Protein AF-A0A819IQ53-F1 (afdb_monomer)

Radius of gyration: 28.14 Å; Cα contacts (8 Å, |Δi|>4): 262; chains: 1; bounding box: 53×51×98 Å

Foldseek 3Di:
DPDPVNVVVVVVVVVVVVVVVVVVVVVVVVVVVPPPDDPVVVLVVVLLVVAAEQLEAAVLVQCCVPPVLDQPPDDLQDQQVTDDPDDHTRPGGLVNCVVNRHQEYAYEDQAVVSSVSCVVPRPCPVPVLAEDEDDDPVSSVVCVVSVHYYYHYDYPDPVNCVPDPVSCVVRDDEAAPQPHALVVLVVCLVPDLDAHHHSDAADCVVPVDRRHHYPVSVVSNVVSVVVVVPDD

Sequence (232 aa):
ILTKQCKFILAGVSILLSLVVGINIGVIVYNRKSKSLTIEIQAYKILENNPLIDGHNDLAILIRENFQNKTNDLDLYNMAQYHLVEYTPSPTDITRLRQRQVGGQVYFCFHVLITLKTLYCSINFEYSDVFQLAKTAEEVRQAFNAKRIVSLLNIGGGQAIEGSFSILRLFYQMVDLSHVSTQTTIDPLNIRQSPVIFSHSAAYSLCNHTRNVQDDVLELVIAQELQKTIKP

pLDDT: mean 86.26, std 10.25, range [44.16, 97.56]

Secondary struc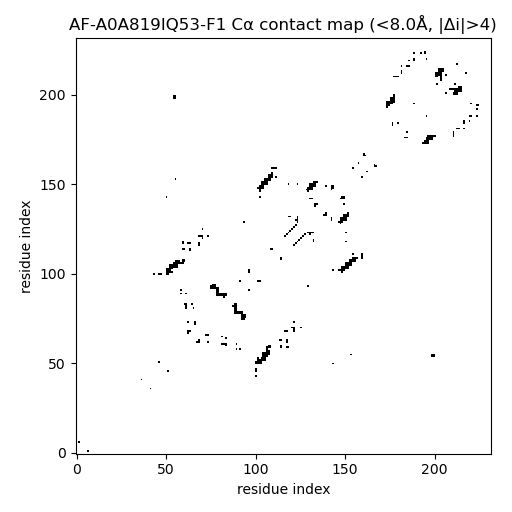ture (DSSP, 8-state):
---HHHHHHHHHHHHHHHHHHHHHHHHHHHHHHH----HHHHHHHHHHHS-EEEEEETHHHHHHHHHTT--TT--TT--TT-EETTTEE-S--HHHHHHTTEEEEEEEESSHHHHHHIIIIIIIITTTTTEEE-SSHHHHHHHHHTTPEEEEEEE-SGGGGTT-HHHHHHH-S-EE-TT--HHHHHHHHHH--S-EE-TT--BTTTS--TTSBPHHHHHHHHHHHHHHHH--

Mean predicted aligned error: 10.09 Å

InterPro domains:
  IPR008257 Peptidase M19 [PF01244] (174-223)
  IPR008257 Peptidase M19 [PS51365] (37-173)
  IPR008257 Peptidase M19 [PS51365] (174-232)
  IPR008257 Peptidase M19 [PTHR10443] (15-174)
  IPR032466 Metal-dependent hydrolase [SSF51556] (43-222)

Organism: NCBI:txid392030

Nearest PDB structures (foldseek):
  1itq-assembly1_B  TM=8.692E-01  e=1.575E-11  Homo sapiens
  5lx4-assembly1_A-2  TM=8.548E-01  e=8.825E-12  Aspergillus fumigatus
  5lx1-assembly1_A-2  TM=8.507E-01  e=6.821E-12  Aspergillus fumigatus
  2i5g-assembly1_B  TM=7.164E-01  e=2.544E-05  Pseudomonas aeruginosa
  7p12-assembly1_A  TM=3.130E-01  e=7.702E+00  synthetic construct

Solvent-accessible surface area (backbone atoms only — not comparable to full-atom values): 13292 Å² total; per-residue (Å²): 132,82,52,74,68,57,55,52,52,53,50,52,52,52,52,52,51,52,50,54,51,49,51,53,51,50,52,53,52,50,55,60,71,66,60,71,69,53,72,66,60,49,50,52,58,51,31,76,80,48,52,40,66,47,56,64,36,59,62,51,51,36,44,39,74,78,44,72,66,50,54,93,84,62,50,58,67,66,26,59,88,44,55,64,65,101,79,43,52,38,91,65,27,54,56,56,35,60,75,68,39,45,30,26,38,20,33,47,23,71,49,65,72,63,39,49,48,32,45,50,57,53,44,29,53,74,35,47,84,49,26,34,78,37,92,45,76,64,51,42,51,52,24,52,76,67,68,15,29,27,36,35,83,39,80,47,61,75,70,72,35,72,88,35,70,72,55,40,69,77,72,66,83,72,49,68,52,49,83,50,53,72,67,67,49,48,54,52,67,76,73,49,90,70,75,73,45,60,48,77,52,52,55,20,90,82,45,90,44,87,64,26,47,49,68,72,58,52,51,52,55,51,53,57,54,52,55,57,75,71,56,132

Structure (mmCIF, N/CA/C/O backbone):
data_AF-A0A819IQ53-F1
#
_entry.id   AF-A0A819IQ53-F1
#
loop_
_atom_site.group_PDB
_atom_site.id
_atom_site.type_symbol
_atom_site.label_atom_id
_atom_site.label_alt_id
_atom_site.label_comp_id
_atom_site.label_asym_id
_atom_site.label_entity_id
_atom_site.label_seq_id
_atom_site.pdbx_PDB_ins_code
_atom_site.Cartn_x
_atom_site.Cartn_y
_atom_site.Cartn_z
_atom_site.occupancy
_atom_site.B_iso_or_equiv
_atom_site.auth_seq_id
_atom_site.auth_comp_id
_atom_site.auth_asym_id
_atom_site.auth_atom_id
_atom_site.pdbx_PDB_model_num
ATOM 1 N N . ILE A 1 1 ? -12.557 -26.710 -77.318 1.00 53.97 1 ILE A N 1
ATOM 2 C CA . ILE A 1 1 ? -12.168 -28.043 -76.790 1.00 53.97 1 ILE A CA 1
ATOM 3 C C . ILE A 1 1 ? -10.766 -27.904 -76.211 1.00 53.97 1 ILE A C 1
ATOM 5 O O . ILE A 1 1 ? -9.824 -27.799 -76.982 1.00 53.97 1 ILE A O 1
ATOM 9 N N . LEU A 1 2 ? -10.613 -27.806 -74.884 1.00 55.31 2 LEU A N 1
ATOM 10 C CA . LEU A 1 2 ? -9.276 -27.840 -74.279 1.00 55.31 2 LEU A CA 1
ATOM 11 C C . LEU A 1 2 ? -8.633 -29.196 -74.592 1.00 55.31 2 LEU A C 1
ATOM 13 O O . LEU A 1 2 ? -9.239 -30.241 -74.328 1.00 55.31 2 LEU A O 1
ATOM 17 N N . THR A 1 3 ? -7.433 -29.173 -75.169 1.00 72.62 3 THR A N 1
ATOM 18 C CA . THR A 1 3 ? -6.629 -30.371 -75.430 1.00 72.62 3 THR A CA 1
ATOM 19 C C . THR A 1 3 ? -6.409 -31.136 -74.123 1.00 72.62 3 THR A C 1
ATOM 21 O O . THR A 1 3 ? -6.332 -30.536 -73.048 1.00 72.62 3 THR A O 1
ATOM 24 N N . LYS A 1 4 ? -6.330 -32.476 -74.182 1.00 71.62 4 LYS A N 1
ATOM 25 C CA . LYS A 1 4 ? -6.159 -33.331 -72.987 1.00 71.62 4 LYS A CA 1
ATOM 26 C C . LYS A 1 4 ? -5.024 -32.833 -72.078 1.00 71.62 4 LYS A C 1
ATOM 28 O O . LYS A 1 4 ? -5.204 -32.791 -70.868 1.00 71.62 4 LYS A O 1
ATOM 33 N N . GLN A 1 5 ? -3.916 -32.367 -72.660 1.00 72.44 5 GLN A N 1
ATOM 34 C CA . GLN A 1 5 ? -2.784 -31.778 -71.934 1.00 72.44 5 GLN A CA 1
ATOM 35 C C . GLN A 1 5 ? -3.157 -30.533 -71.112 1.00 72.44 5 GLN A C 1
ATOM 37 O O . GLN A 1 5 ? -2.743 -30.412 -69.964 1.00 72.44 5 GLN A O 1
ATOM 42 N N . CYS A 1 6 ? -3.991 -29.639 -71.642 1.00 74.31 6 CYS A N 1
ATOM 43 C CA . CYS A 1 6 ? -4.386 -28.417 -70.941 1.00 74.31 6 CYS A CA 1
ATOM 44 C C . CYS A 1 6 ? -5.298 -28.716 -69.733 1.00 74.31 6 CYS A C 1
ATOM 46 O O . CYS A 1 6 ? -5.199 -28.061 -68.698 1.00 74.31 6 CYS A O 1
ATOM 48 N N . LYS A 1 7 ? -6.118 -29.777 -69.814 1.00 76.19 7 LYS A N 1
ATOM 49 C CA . LYS A 1 7 ? -6.909 -30.274 -68.672 1.00 76.19 7 LYS A CA 1
ATOM 50 C C . LYS A 1 7 ? -6.031 -30.857 -67.556 1.00 76.19 7 LYS A C 1
ATOM 52 O O . LYS A 1 7 ? -6.329 -30.623 -66.390 1.00 76.19 7 LYS A O 1
ATOM 57 N N . PHE A 1 8 ? -4.946 -31.561 -67.896 1.00 79.69 8 PHE A N 1
ATOM 58 C CA . PHE A 1 8 ? -3.988 -32.073 -66.905 1.00 79.69 8 PHE A CA 1
ATOM 59 C C . PHE A 1 8 ? -3.232 -30.948 -66.190 1.00 79.69 8 PHE A C 1
ATOM 61 O O . PHE A 1 8 ? -3.077 -31.000 -64.973 1.00 79.69 8 PHE A O 1
ATOM 68 N N . ILE A 1 9 ? -2.819 -29.907 -66.921 1.00 81.88 9 ILE A N 1
ATOM 69 C CA . ILE A 1 9 ? -2.135 -28.746 -66.334 1.00 81.88 9 ILE A CA 1
ATOM 70 C C . ILE A 1 9 ? -3.074 -27.986 -65.389 1.00 81.88 9 ILE A C 1
ATOM 72 O O . ILE A 1 9 ? -2.696 -27.700 -64.257 1.00 81.88 9 ILE A O 1
ATOM 76 N N . LEU A 1 10 ? -4.316 -27.717 -65.806 1.00 82.25 10 LEU A N 1
ATOM 77 C CA . LEU A 1 10 ? -5.308 -27.043 -64.959 1.00 82.25 10 LEU A CA 1
ATOM 78 C C . LEU A 1 10 ? -5.641 -27.846 -63.693 1.00 82.25 10 LEU A C 1
ATOM 80 O O . LEU A 1 10 ? -5.733 -27.266 -62.613 1.00 82.25 10 LEU A O 1
ATOM 84 N N . ALA A 1 11 ? -5.766 -29.172 -63.804 1.00 83.12 11 ALA A N 1
ATOM 85 C CA . ALA A 1 11 ? -5.962 -30.041 -62.646 1.00 83.12 11 ALA A CA 1
ATOM 86 C C . ALA A 1 11 ? -4.755 -29.995 -61.693 1.00 83.12 11 ALA A C 1
ATOM 88 O O . ALA A 1 11 ? -4.936 -29.839 -60.488 1.00 83.12 11 ALA A O 1
ATOM 89 N N . GLY A 1 12 ? -3.529 -30.049 -62.227 1.00 85.56 12 GLY A N 1
ATOM 90 C CA . GLY A 1 12 ? -2.299 -29.945 -61.437 1.00 85.56 12 GLY A CA 1
ATOM 91 C C . GLY A 1 12 ? -2.171 -28.612 -60.696 1.00 85.56 12 GLY A C 1
ATOM 92 O O . GLY A 1 12 ? -1.870 -28.599 -59.504 1.00 85.56 12 GLY A O 1
ATOM 93 N N . VAL A 1 13 ? -2.473 -27.494 -61.365 1.00 88.50 13 VAL A N 1
ATOM 94 C CA . VAL A 1 13 ? -2.464 -26.155 -60.749 1.00 88.50 13 VAL A CA 1
ATOM 95 C C . VAL A 1 13 ? -3.531 -26.040 -59.662 1.00 88.50 13 VAL A C 1
ATOM 97 O O . VAL A 1 13 ? -3.253 -25.507 -58.592 1.00 88.50 13 VAL A O 1
ATOM 100 N N . SER A 1 14 ? -4.733 -26.571 -59.893 1.00 86.62 14 SER A N 1
ATOM 101 C CA . SER A 1 14 ? -5.818 -26.528 -58.907 1.00 86.62 14 SER A CA 1
ATOM 102 C C . SER A 1 14 ? -5.494 -27.358 -57.656 1.00 86.62 14 SER A C 1
ATOM 104 O O . SER A 1 14 ? -5.704 -26.889 -56.536 1.00 86.62 14 SER A O 1
ATOM 106 N N . ILE A 1 15 ? -4.878 -28.534 -57.830 1.00 90.38 15 ILE A N 1
ATOM 107 C CA . ILE A 1 15 ? -4.385 -29.369 -56.724 1.00 90.38 15 ILE A CA 1
ATOM 108 C C . ILE A 1 15 ? -3.301 -28.625 -55.937 1.00 90.38 15 ILE A C 1
ATOM 110 O O . ILE A 1 15 ? -3.391 -28.536 -54.712 1.00 90.38 15 ILE A O 1
ATOM 114 N N . LEU A 1 16 ? -2.321 -28.028 -56.622 1.00 90.56 16 LEU A N 1
ATOM 115 C CA . LEU A 1 16 ? -1.251 -27.270 -55.972 1.00 90.56 16 LEU A CA 1
ATOM 116 C C . LEU A 1 16 ? -1.806 -26.084 -55.170 1.00 90.56 16 LEU A C 1
ATOM 118 O O . LEU A 1 16 ? -1.420 -25.877 -54.022 1.00 90.56 16 LEU A O 1
ATOM 122 N N . LEU A 1 17 ? -2.762 -25.346 -55.740 1.00 91.31 17 LEU A N 1
ATOM 123 C CA . LEU A 1 17 ? -3.403 -24.214 -55.074 1.00 91.31 17 LEU A CA 1
ATOM 124 C C . LEU A 1 17 ? -4.178 -24.664 -53.828 1.00 91.31 17 LEU A C 1
ATOM 126 O O . LEU A 1 17 ? -4.073 -24.037 -52.776 1.00 91.31 17 LEU A O 1
ATOM 130 N N . SER A 1 18 ? -4.905 -25.781 -53.921 1.00 90.06 18 SER A N 1
ATOM 131 C CA . SER A 1 18 ? -5.650 -26.345 -52.790 1.00 90.06 18 SER A CA 1
ATOM 132 C C . SER A 1 18 ? -4.733 -26.821 -51.657 1.00 90.06 18 SER A C 1
ATOM 134 O O . SER A 1 18 ? -5.041 -26.597 -50.488 1.00 90.06 18 SER A O 1
ATOM 136 N N . LEU A 1 19 ? -3.567 -27.386 -51.991 1.00 93.12 19 LEU A N 1
ATOM 137 C CA . LEU A 1 19 ? -2.526 -27.765 -51.034 1.00 93.12 19 LEU A CA 1
ATOM 138 C C . LEU A 1 19 ? -1.938 -26.541 -50.334 1.00 93.12 19 LEU A C 1
ATOM 140 O O . LEU A 1 19 ? -1.850 -26.523 -49.109 1.00 93.12 19 LEU A O 1
ATOM 144 N N . VAL A 1 20 ? -1.587 -25.496 -51.088 1.00 93.94 20 VAL A N 1
ATOM 145 C CA . VAL A 1 20 ? -1.052 -24.250 -50.519 1.00 93.94 20 VAL A CA 1
ATOM 146 C C . VAL A 1 20 ? -2.071 -23.608 -49.579 1.00 93.94 20 VAL A C 1
ATOM 148 O O . VAL A 1 20 ? -1.718 -23.221 -48.465 1.00 93.94 20 VAL A O 1
ATOM 151 N N . VAL A 1 21 ? -3.340 -23.532 -49.980 1.00 94.19 21 VAL A N 1
ATOM 152 C CA . VAL A 1 21 ? -4.414 -22.990 -49.134 1.00 94.19 21 VAL A CA 1
ATOM 153 C C . VAL A 1 21 ? -4.619 -23.858 -47.890 1.00 94.19 21 VAL A C 1
ATOM 155 O O . VAL A 1 21 ? -4.675 -23.325 -46.784 1.00 94.19 21 VAL A O 1
ATOM 158 N N . GLY A 1 22 ? -4.656 -25.184 -48.040 1.00 93.06 22 GLY A N 1
ATOM 159 C CA . GLY A 1 22 ? -4.805 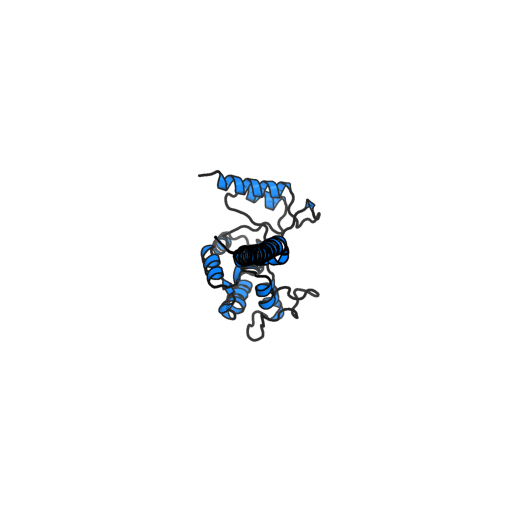-26.123 -46.927 1.00 93.06 22 GLY A CA 1
ATOM 160 C C . GLY A 1 22 ? -3.669 -26.030 -45.908 1.00 93.06 22 GLY A C 1
ATOM 161 O O . GLY A 1 22 ? -3.930 -25.993 -44.707 1.00 93.06 22 GLY A O 1
ATOM 162 N N . ILE A 1 23 ? -2.420 -25.906 -46.368 1.00 92.69 23 ILE A N 1
ATOM 163 C CA . ILE A 1 23 ? -1.247 -25.713 -45.504 1.00 92.69 23 ILE A CA 1
ATOM 164 C C . ILE A 1 23 ? -1.342 -24.376 -44.765 1.00 92.69 23 ILE A C 1
ATOM 166 O O . ILE A 1 23 ? -1.163 -24.344 -43.550 1.00 92.69 23 ILE A O 1
ATOM 170 N N . ASN A 1 24 ? -1.677 -23.282 -45.455 1.00 91.25 24 ASN A N 1
ATOM 171 C CA . ASN A 1 24 ? -1.811 -21.967 -44.821 1.00 91.25 24 ASN A CA 1
ATOM 172 C C . ASN A 1 24 ? -2.928 -21.948 -43.766 1.00 91.25 24 ASN A C 1
ATOM 174 O O . ASN A 1 24 ? -2.717 -21.463 -42.654 1.00 91.25 24 ASN A O 1
ATOM 178 N N . ILE A 1 25 ? -4.092 -22.531 -44.068 1.00 90.94 25 ILE A N 1
ATOM 179 C CA . ILE A 1 25 ? -5.188 -22.675 -43.099 1.00 90.94 25 ILE A CA 1
ATOM 180 C C . ILE A 1 25 ? -4.746 -23.554 -41.923 1.00 90.94 25 ILE A C 1
ATOM 182 O O . ILE A 1 25 ? -4.978 -23.187 -40.771 1.00 90.94 25 ILE A O 1
ATOM 186 N N . GLY A 1 26 ? -4.063 -24.669 -42.190 1.00 86.00 26 GLY A N 1
ATOM 187 C CA . GLY A 1 26 ? -3.523 -25.563 -41.166 1.00 86.00 26 GLY A CA 1
ATOM 188 C C . GLY A 1 26 ? -2.552 -24.857 -40.219 1.00 86.00 26 GLY A C 1
ATOM 189 O O . GLY A 1 26 ? -2.692 -24.976 -39.004 1.00 86.00 26 GLY A O 1
ATOM 190 N N . VAL A 1 27 ? -1.634 -24.047 -40.753 1.00 85.31 27 VAL A N 1
ATOM 191 C CA . VAL A 1 27 ? -0.691 -23.233 -39.968 1.00 85.31 27 VAL A CA 1
ATOM 192 C C . VAL A 1 27 ? -1.426 -22.182 -39.129 1.00 85.31 27 VAL A C 1
ATOM 194 O O . VAL A 1 27 ? -1.113 -22.014 -37.951 1.00 85.31 27 VAL A O 1
ATOM 197 N N . ILE A 1 28 ? -2.437 -21.504 -39.681 1.00 84.19 28 ILE A N 1
ATOM 198 C CA . ILE A 1 28 ? -3.244 -20.514 -38.944 1.00 84.19 28 ILE A CA 1
ATOM 199 C C . ILE A 1 28 ? -4.011 -21.177 -37.790 1.00 84.19 28 ILE A C 1
ATOM 201 O O . ILE A 1 28 ? -4.018 -20.656 -36.671 1.00 84.19 28 ILE A O 1
ATOM 205 N N . VAL A 1 29 ? -4.642 -22.328 -38.037 1.00 82.81 29 VAL A N 1
ATOM 206 C CA . VAL A 1 29 ? -5.392 -23.084 -37.022 1.00 82.81 29 VAL A CA 1
ATOM 207 C C . VAL A 1 29 ? -4.454 -23.638 -35.948 1.00 82.81 29 VAL A C 1
ATOM 209 O O . VAL A 1 29 ? -4.749 -23.499 -34.760 1.00 82.81 29 VAL A O 1
ATOM 212 N N . TYR A 1 30 ? -3.305 -24.196 -36.337 1.00 77.75 30 TYR A N 1
ATOM 213 C CA . TYR A 1 30 ? -2.281 -24.692 -35.415 1.00 77.75 30 TYR A CA 1
ATOM 214 C C . TYR A 1 30 ? -1.748 -23.572 -34.510 1.00 77.75 30 TYR A C 1
ATOM 216 O O . TYR A 1 30 ? -1.753 -23.706 -33.286 1.00 77.75 30 TYR A O 1
ATOM 224 N N . ASN A 1 31 ? -1.404 -22.419 -35.089 1.00 72.50 31 ASN A N 1
ATOM 225 C CA . ASN A 1 31 ? -0.931 -21.257 -34.336 1.00 72.50 31 ASN A CA 1
ATOM 226 C C . ASN A 1 31 ? -2.001 -20.674 -33.403 1.00 72.50 31 ASN A C 1
ATOM 228 O O . ASN A 1 31 ? -1.664 -20.211 -32.316 1.00 72.50 31 ASN A O 1
ATOM 232 N N . ARG A 1 32 ? -3.288 -20.713 -33.778 1.00 68.31 32 ARG A N 1
ATOM 233 C CA . ARG A 1 32 ? -4.389 -20.315 -32.880 1.00 68.31 32 ARG A CA 1
ATOM 234 C C . ARG A 1 32 ? -4.551 -21.279 -31.709 1.00 68.31 32 ARG A C 1
ATOM 236 O O . ARG A 1 32 ? -4.715 -20.825 -30.582 1.00 68.31 32 ARG A O 1
ATOM 243 N N . LYS A 1 33 ? -4.474 -22.589 -31.957 1.00 58.22 33 LYS A N 1
ATOM 244 C CA . LYS A 1 33 ? -4.623 -23.621 -30.918 1.00 58.22 33 LYS A CA 1
ATOM 245 C C . LYS A 1 33 ? -3.428 -23.659 -29.954 1.00 58.22 33 LYS A C 1
ATOM 247 O O . LYS A 1 33 ? -3.605 -23.969 -28.784 1.00 58.22 33 LYS A O 1
ATOM 252 N N . SER A 1 34 ? -2.234 -23.290 -30.426 1.00 56.66 34 SER A N 1
ATOM 253 C CA . SER A 1 34 ? -0.998 -23.254 -29.631 1.00 56.66 34 SER A CA 1
ATOM 254 C C . SER A 1 34 ? -0.849 -22.014 -28.739 1.00 56.66 34 SER A C 1
ATOM 256 O O . SER A 1 34 ? 0.028 -21.999 -27.879 1.00 56.66 34 SER A O 1
ATOM 258 N N . LYS A 1 35 ? -1.661 -20.963 -28.917 1.00 58.16 35 LYS A N 1
ATOM 259 C CA . LYS A 1 35 ? -1.500 -19.686 -28.198 1.00 58.16 35 LYS A CA 1
ATOM 260 C C . LYS A 1 35 ? -2.403 -19.575 -26.966 1.00 58.16 35 LYS A C 1
ATOM 262 O O . LYS A 1 35 ? -2.985 -18.524 -26.714 1.00 58.16 35 LYS A O 1
ATOM 267 N N . SER A 1 36 ? -2.503 -20.640 -26.171 1.00 62.06 36 SER A N 1
ATOM 268 C CA . SER A 1 36 ? -2.892 -20.454 -24.770 1.00 62.06 36 SER A CA 1
ATOM 269 C C . SER A 1 36 ? -1.745 -19.713 -24.095 1.00 62.06 36 SER A C 1
ATOM 271 O O . SER A 1 36 ? -0.665 -20.274 -23.927 1.00 62.06 36 SER A O 1
ATOM 273 N N . LEU A 1 37 ? -1.939 -18.435 -23.766 1.00 69.81 37 LEU A N 1
ATOM 274 C CA . LEU A 1 37 ? -0.961 -17.710 -22.959 1.00 69.81 37 LEU A CA 1
ATOM 275 C C . LEU A 1 37 ? -0.761 -18.456 -21.641 1.00 69.81 37 LEU A C 1
ATOM 277 O O . LEU A 1 37 ? -1.736 -18.921 -21.047 1.00 69.81 37 LEU A O 1
ATOM 281 N N . THR A 1 38 ? 0.481 -18.530 -21.171 1.00 86.75 38 THR A N 1
ATOM 282 C CA . THR A 1 38 ? 0.754 -18.977 -19.804 1.00 86.75 38 THR A CA 1
ATOM 283 C C . THR A 1 38 ? 0.026 -18.062 -18.816 1.00 86.75 38 THR A C 1
ATOM 285 O O . THR A 1 38 ? -0.217 -16.889 -19.115 1.00 86.75 38 THR A O 1
ATOM 288 N N . ILE A 1 39 ? -0.323 -18.589 -17.639 1.00 89.00 39 ILE A N 1
ATOM 289 C CA . ILE A 1 39 ? -1.003 -17.829 -16.572 1.00 89.00 39 ILE A CA 1
ATOM 290 C C . ILE A 1 39 ? -0.243 -16.532 -16.260 1.00 89.00 39 ILE A C 1
ATOM 292 O O . ILE A 1 39 ? -0.850 -15.482 -16.091 1.00 89.00 39 ILE A O 1
ATOM 296 N N . GLU A 1 40 ? 1.088 -16.586 -16.276 1.00 87.75 40 GLU A N 1
ATOM 297 C CA . GLU A 1 40 ? 1.956 -15.429 -16.065 1.00 87.75 40 GLU A CA 1
ATOM 298 C C . GLU A 1 40 ? 1.743 -14.324 -17.112 1.00 87.75 40 GLU A C 1
ATOM 300 O O . GLU A 1 40 ? 1.503 -13.175 -16.752 1.00 87.75 40 GLU A O 1
ATOM 305 N N . ILE A 1 41 ? 1.745 -14.651 -18.411 1.00 88.81 41 ILE A N 1
ATOM 306 C CA . ILE A 1 41 ? 1.516 -13.638 -19.456 1.00 88.81 41 ILE A CA 1
ATOM 307 C C . ILE A 1 41 ? 0.083 -13.091 -19.363 1.00 88.81 41 ILE A C 1
ATOM 309 O O . ILE A 1 41 ? -0.148 -11.914 -19.638 1.00 88.81 41 ILE A O 1
ATOM 313 N N . GLN A 1 42 ? -0.892 -13.920 -18.974 1.00 90.69 42 GLN A N 1
ATOM 314 C CA . GLN A 1 42 ? -2.259 -13.448 -18.729 1.00 90.69 42 GLN A CA 1
ATOM 315 C C . GLN A 1 42 ? -2.303 -12.442 -17.572 1.00 90.69 42 GLN A C 1
ATOM 317 O O . GLN A 1 42 ? -2.915 -11.387 -17.724 1.00 90.69 42 GLN A O 1
ATOM 322 N N . ALA A 1 43 ? -1.612 -12.725 -16.465 1.00 91.19 43 ALA A N 1
ATOM 323 C CA . ALA A 1 43 ? -1.519 -11.822 -15.323 1.00 91.19 43 ALA A CA 1
ATOM 324 C C . ALA A 1 43 ? -0.880 -10.477 -15.709 1.00 91.19 43 ALA A C 1
ATOM 326 O O . ALA A 1 43 ? -1.476 -9.435 -15.443 1.00 91.19 43 ALA A O 1
ATOM 327 N N . TYR A 1 44 ? 0.255 -10.488 -16.420 1.00 90.50 44 TYR A N 1
ATOM 328 C CA . TYR A 1 44 ? 0.898 -9.255 -16.900 1.00 90.50 44 TYR A CA 1
ATOM 329 C C . TYR A 1 44 ? -0.037 -8.422 -17.788 1.00 90.50 44 TYR A C 1
ATOM 331 O O . TYR A 1 44 ? -0.159 -7.215 -17.605 1.00 90.50 44 TYR A O 1
ATOM 339 N N . LYS A 1 45 ? -0.782 -9.053 -18.704 1.00 90.94 45 LYS A N 1
ATOM 340 C CA . LYS A 1 45 ? -1.753 -8.339 -19.554 1.00 90.94 45 LYS A CA 1
ATOM 341 C C . LYS A 1 45 ? -2.906 -7.706 -18.780 1.00 90.94 45 LYS A C 1
ATOM 343 O O . LYS A 1 45 ? -3.407 -6.656 -19.180 1.00 90.94 45 LYS A O 1
ATOM 348 N N . ILE A 1 46 ? -3.366 -8.352 -17.710 1.00 92.44 46 ILE A N 1
ATOM 349 C CA . ILE A 1 46 ? -4.398 -7.780 -16.839 1.00 92.44 46 ILE A CA 1
ATOM 350 C C . ILE A 1 46 ? -3.827 -6.548 -16.135 1.00 92.44 46 ILE A C 1
ATOM 352 O O . ILE A 1 46 ? -4.451 -5.487 -16.171 1.00 92.44 46 ILE A O 1
ATOM 356 N N . LEU A 1 47 ? -2.627 -6.668 -15.567 1.00 92.62 47 LEU A N 1
ATOM 357 C CA . LEU A 1 47 ? -1.967 -5.599 -14.819 1.00 92.62 47 LEU A CA 1
ATOM 358 C C . LEU A 1 47 ? -1.529 -4.413 -15.696 1.00 92.62 47 LEU A C 1
ATOM 360 O O . LEU A 1 47 ? -1.516 -3.287 -15.208 1.00 92.62 47 LEU A O 1
ATOM 364 N N . GLU A 1 48 ? -1.263 -4.615 -16.994 1.00 88.75 48 GLU A N 1
ATOM 365 C CA . GLU A 1 48 ? -0.981 -3.527 -17.953 1.00 88.75 48 GLU A CA 1
ATOM 366 C C . GLU A 1 48 ? -2.075 -2.451 -17.970 1.00 88.75 48 GLU A C 1
ATOM 368 O O . GLU A 1 48 ? -1.769 -1.266 -18.088 1.00 88.75 48 GLU A O 1
ATOM 373 N N . ASN A 1 49 ? -3.340 -2.861 -17.845 1.00 87.00 49 ASN A N 1
ATOM 374 C CA . ASN A 1 49 ? -4.492 -1.955 -17.862 1.00 87.00 49 ASN A CA 1
ATOM 375 C C . ASN A 1 49 ? -5.130 -1.771 -16.479 1.00 87.00 49 ASN A C 1
ATOM 377 O O . ASN A 1 49 ? -5.986 -0.906 -16.314 1.00 87.00 49 ASN A O 1
ATOM 381 N N . ASN A 1 50 ? -4.722 -2.572 -15.493 1.00 91.75 50 ASN A N 1
ATOM 382 C CA . ASN A 1 50 ? -5.245 -2.549 -14.130 1.00 91.75 50 ASN A CA 1
ATOM 383 C C . ASN A 1 50 ? -4.071 -2.553 -13.140 1.00 91.75 50 ASN A C 1
ATOM 385 O O . ASN A 1 50 ? -3.793 -3.593 -12.536 1.00 91.75 50 ASN A O 1
ATOM 389 N N . PRO A 1 51 ? -3.349 -1.425 -12.998 1.00 91.00 51 PRO A N 1
ATOM 390 C CA . PRO A 1 51 ? -2.175 -1.372 -12.141 1.00 91.00 51 PRO A CA 1
ATOM 391 C C . PRO A 1 51 ? -2.519 -1.760 -10.700 1.00 91.00 51 PRO A C 1
ATOM 393 O O . PRO A 1 51 ? -3.503 -1.274 -10.136 1.00 91.00 51 PRO A O 1
ATOM 396 N N . LEU A 1 52 ? -1.702 -2.627 -10.098 1.00 94.69 52 LEU A N 1
ATOM 397 C CA . LEU A 1 52 ? -1.935 -3.110 -8.737 1.00 94.69 52 LEU A CA 1
ATOM 398 C C . LEU A 1 52 ? -1.733 -1.972 -7.728 1.00 94.69 52 LEU A C 1
ATOM 400 O O . LEU A 1 52 ? -0.717 -1.277 -7.782 1.00 94.69 52 LEU A O 1
ATOM 404 N N . ILE A 1 53 ? -2.665 -1.814 -6.787 1.00 95.94 53 ILE A N 1
ATOM 405 C CA . ILE A 1 53 ? -2.469 -0.984 -5.594 1.00 95.94 53 ILE A CA 1
ATOM 406 C C . ILE A 1 53 ? -2.238 -1.918 -4.413 1.00 95.94 53 ILE A C 1
ATOM 408 O O . ILE A 1 53 ? -3.138 -2.667 -4.035 1.00 95.94 53 ILE A O 1
ATOM 412 N N . ASP A 1 54 ? -1.041 -1.863 -3.841 1.00 95.31 54 ASP A N 1
ATOM 413 C CA . ASP A 1 54 ? -0.733 -2.549 -2.594 1.00 95.31 54 ASP A CA 1
ATOM 414 C C . ASP A 1 54 ? -1.266 -1.750 -1.393 1.00 95.31 54 ASP A C 1
ATOM 416 O O . ASP A 1 54 ? -1.093 -0.529 -1.312 1.00 95.31 54 ASP A O 1
ATOM 420 N N . GLY A 1 55 ? -1.952 -2.443 -0.481 1.00 93.81 55 GLY A N 1
ATOM 421 C CA . GLY A 1 55 ? -2.671 -1.838 0.639 1.00 93.81 5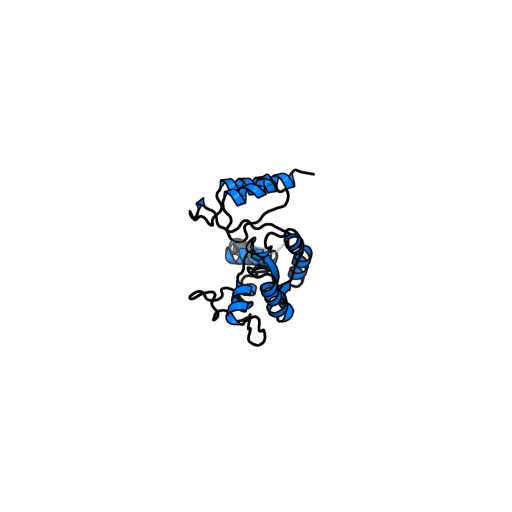5 GLY A CA 1
ATOM 422 C C . GLY A 1 55 ? -1.804 -1.471 1.842 1.00 93.81 55 GLY A C 1
ATOM 423 O O . GLY A 1 55 ? -2.284 -0.729 2.703 1.00 93.81 55 GLY A O 1
ATOM 424 N N . HIS A 1 56 ? -0.559 -1.951 1.927 1.00 93.50 56 HIS A N 1
ATOM 425 C CA . HIS A 1 56 ? 0.279 -1.739 3.100 1.00 93.50 56 HIS A CA 1
ATOM 426 C C . HIS A 1 56 ? 1.768 -1.951 2.803 1.00 93.50 56 HIS A C 1
ATOM 428 O O . HIS A 1 56 ? 2.240 -3.079 2.668 1.00 93.50 56 HIS A O 1
ATOM 434 N N . ASN A 1 57 ? 2.537 -0.863 2.814 1.00 92.25 57 ASN A N 1
ATOM 435 C CA . ASN A 1 57 ? 3.975 -0.908 2.594 1.00 92.25 57 ASN A CA 1
ATOM 436 C C . ASN A 1 57 ? 4.761 -0.120 3.656 1.00 92.25 57 ASN A C 1
ATOM 438 O O . ASN A 1 57 ? 4.536 1.077 3.864 1.00 92.25 57 ASN A O 1
ATOM 442 N N . ASP A 1 58 ? 5.743 -0.783 4.271 1.00 90.56 58 ASP A N 1
ATOM 443 C CA . ASP A 1 58 ? 6.588 -0.230 5.339 1.00 90.56 58 ASP A CA 1
ATOM 444 C C . ASP A 1 58 ? 7.846 0.505 4.836 1.00 90.56 58 ASP A C 1
ATOM 446 O O . ASP A 1 58 ? 8.678 0.941 5.635 1.00 90.56 58 ASP A O 1
ATOM 450 N N . LEU A 1 59 ? 8.014 0.707 3.522 1.00 90.19 59 LEU A N 1
ATOM 451 C CA . LEU A 1 59 ? 9.187 1.389 2.954 1.00 90.19 59 LEU A CA 1
ATOM 452 C C . LEU A 1 59 ? 9.422 2.777 3.575 1.00 90.19 59 LEU A C 1
ATOM 454 O O . LEU A 1 59 ? 10.566 3.180 3.766 1.00 90.19 59 LEU A O 1
ATOM 458 N N . ALA A 1 60 ? 8.363 3.506 3.938 1.00 89.25 60 ALA A N 1
ATOM 459 C CA . ALA A 1 60 ? 8.511 4.807 4.589 1.00 89.25 60 ALA A CA 1
ATOM 460 C C . ALA A 1 60 ? 9.160 4.701 5.984 1.00 89.25 60 ALA A C 1
ATOM 462 O O . ALA A 1 60 ? 9.944 5.572 6.368 1.00 89.25 60 ALA A O 1
ATOM 463 N N . ILE A 1 61 ? 8.875 3.627 6.729 1.00 86.94 61 ILE A N 1
ATOM 464 C CA . ILE A 1 61 ? 9.534 3.333 8.008 1.00 86.94 61 ILE A CA 1
ATOM 465 C C . ILE A 1 61 ? 10.995 2.971 7.752 1.00 86.94 61 ILE A C 1
ATOM 467 O O . ILE A 1 61 ? 11.879 3.522 8.404 1.00 86.94 61 ILE A O 1
ATOM 471 N N . LEU A 1 62 ? 11.256 2.136 6.745 1.00 88.25 62 LEU A N 1
ATOM 472 C CA . LEU A 1 62 ? 12.607 1.702 6.394 1.00 88.25 62 LEU A CA 1
ATOM 473 C C . LEU A 1 62 ? 13.507 2.892 6.051 1.00 88.25 62 LEU A C 1
ATOM 475 O O . LEU A 1 62 ? 14.613 3.006 6.586 1.00 88.25 62 LEU A O 1
ATOM 479 N N . ILE A 1 63 ? 13.021 3.805 5.203 1.00 88.69 63 ILE A N 1
ATOM 480 C CA . ILE A 1 63 ? 13.746 5.025 4.822 1.00 88.69 63 ILE A CA 1
ATOM 481 C C . ILE A 1 63 ? 14.043 5.876 6.061 1.00 88.69 63 ILE A C 1
ATOM 483 O O . ILE A 1 63 ? 15.158 6.371 6.236 1.00 88.69 63 ILE A O 1
ATOM 487 N N . ARG A 1 64 ? 13.062 6.037 6.953 1.00 85.56 64 ARG A N 1
ATOM 488 C CA . ARG A 1 64 ? 13.254 6.785 8.198 1.00 85.56 64 ARG A CA 1
ATOM 489 C C . ARG A 1 64 ? 14.342 6.154 9.068 1.00 85.56 64 ARG A C 1
ATOM 491 O O . ARG A 1 64 ? 15.188 6.886 9.573 1.00 85.56 64 ARG A O 1
ATOM 498 N N . GLU A 1 65 ? 14.311 4.841 9.269 1.00 84.75 65 GLU A N 1
ATOM 499 C CA . GLU A 1 65 ? 15.242 4.141 10.163 1.00 84.75 65 GLU A CA 1
ATOM 500 C C . GLU A 1 65 ? 16.673 4.128 9.625 1.00 84.75 65 GLU A C 1
ATOM 502 O O . GLU A 1 65 ? 17.609 4.381 10.380 1.00 84.75 65 GLU A O 1
ATOM 507 N N . ASN A 1 66 ? 16.844 3.911 8.321 1.00 85.75 66 ASN A N 1
ATOM 508 C CA . ASN A 1 66 ? 18.166 3.767 7.712 1.00 85.75 66 ASN A CA 1
ATOM 509 C C . ASN A 1 66 ? 18.794 5.112 7.305 1.00 85.75 66 ASN A C 1
ATOM 511 O O . ASN A 1 66 ? 20.014 5.249 7.331 1.00 85.75 66 ASN A O 1
ATOM 515 N N . PHE A 1 67 ? 17.982 6.119 6.963 1.00 86.50 67 PHE A N 1
ATOM 516 C CA . PHE A 1 67 ? 18.472 7.384 6.391 1.00 86.50 67 PHE A CA 1
ATOM 517 C C . PHE A 1 67 ? 18.074 8.621 7.193 1.00 86.50 67 PHE A C 1
ATOM 519 O O . PHE A 1 67 ? 18.465 9.734 6.845 1.00 86.50 67 PHE A O 1
ATOM 526 N N . GLN A 1 68 ? 17.275 8.477 8.257 1.00 84.69 68 GLN A N 1
ATOM 527 C CA . GLN A 1 68 ? 16.783 9.606 9.060 1.00 84.69 68 GLN A CA 1
ATOM 528 C C . GLN A 1 68 ? 16.067 10.676 8.208 1.00 84.69 68 GLN A C 1
ATOM 530 O O . GLN A 1 68 ? 16.104 11.866 8.528 1.00 84.69 68 GLN A O 1
ATOM 535 N N . ASN A 1 69 ? 15.420 10.257 7.111 1.00 75.12 69 ASN A N 1
ATOM 536 C CA . ASN A 1 69 ? 14.799 11.123 6.099 1.00 75.12 69 ASN A CA 1
ATOM 537 C C . ASN A 1 69 ? 15.763 12.098 5.389 1.00 75.12 69 ASN A C 1
ATOM 539 O O . ASN A 1 69 ? 15.324 13.142 4.900 1.00 75.12 69 ASN A O 1
ATOM 543 N N . LYS A 1 70 ? 17.063 11.791 5.341 1.00 78.56 70 LYS A N 1
ATOM 544 C CA . LYS A 1 70 ? 18.040 12.495 4.500 1.00 78.56 70 LYS A CA 1
ATOM 545 C C . LYS A 1 70 ? 18.015 11.874 3.103 1.00 78.56 70 LYS A C 1
ATOM 547 O O . LYS A 1 70 ? 18.151 10.663 2.977 1.00 78.56 70 LYS A O 1
ATOM 552 N N . THR A 1 71 ? 17.806 12.690 2.072 1.00 73.50 71 THR A N 1
ATOM 553 C CA . THR A 1 71 ? 17.618 12.207 0.693 1.00 73.50 71 THR A CA 1
ATOM 554 C C . THR A 1 71 ? 18.915 12.041 -0.083 1.00 73.50 71 THR A C 1
ATOM 556 O O . THR A 1 71 ? 18.965 11.215 -0.982 1.00 73.50 71 THR A O 1
ATOM 559 N N . ASN A 1 72 ? 19.978 12.753 0.300 1.00 77.00 72 ASN A N 1
ATOM 560 C CA . ASN A 1 72 ? 21.240 12.788 -0.446 1.00 77.00 72 ASN A CA 1
ATOM 561 C C . ASN A 1 72 ? 21.898 11.411 -0.660 1.00 77.00 72 ASN A C 1
ATOM 563 O O . ASN A 1 72 ? 22.591 11.236 -1.655 1.00 77.00 72 ASN A O 1
ATOM 567 N N . ASP A 1 73 ? 21.675 10.459 0.252 1.00 82.06 73 ASP A N 1
ATOM 568 C CA . ASP A 1 73 ? 22.250 9.107 0.192 1.00 82.06 73 ASP A CA 1
ATOM 569 C C . ASP A 1 73 ? 21.201 8.025 -0.133 1.00 82.06 73 ASP A C 1
ATOM 571 O O . ASP A 1 73 ? 21.515 6.834 -0.134 1.00 82.06 73 ASP A O 1
ATOM 575 N N . LEU A 1 74 ? 19.941 8.412 -0.364 1.00 88.06 74 LEU A N 1
ATOM 576 C CA . LEU A 1 74 ? 18.853 7.479 -0.639 1.00 88.06 74 LEU A CA 1
ATOM 577 C C . LEU A 1 74 ? 18.867 7.079 -2.118 1.00 88.06 74 LEU A C 1
ATOM 579 O O . LEU A 1 74 ? 18.674 7.922 -2.988 1.00 88.06 74 LEU A O 1
ATOM 583 N N . ASP A 1 75 ? 19.012 5.783 -2.392 1.00 91.31 75 ASP A N 1
ATOM 584 C CA . ASP A 1 75 ? 18.813 5.210 -3.725 1.00 91.31 75 ASP A CA 1
ATOM 585 C C . ASP A 1 75 ? 17.618 4.245 -3.733 1.00 91.31 75 ASP A C 1
ATOM 587 O O . ASP A 1 75 ? 17.744 3.049 -3.462 1.00 91.31 75 ASP A O 1
ATOM 591 N N . LEU A 1 76 ? 16.437 4.758 -4.093 1.00 92.81 76 LEU A N 1
ATOM 592 C CA . LEU A 1 76 ? 15.223 3.949 -4.213 1.00 92.81 76 LEU A CA 1
ATOM 593 C C . LEU A 1 76 ? 15.239 2.950 -5.376 1.00 92.81 76 LEU A C 1
ATOM 595 O O . LEU A 1 76 ? 14.282 2.183 -5.487 1.00 92.81 76 LEU A O 1
ATOM 599 N N . TYR A 1 77 ? 16.270 2.903 -6.224 1.00 93.81 77 TYR A N 1
ATOM 600 C CA . TYR A 1 77 ? 16.434 1.826 -7.208 1.00 93.81 77 TYR A CA 1
ATOM 601 C C . TYR A 1 77 ? 17.136 0.596 -6.628 1.00 93.81 77 TYR A C 1
ATOM 603 O O . TYR A 1 77 ? 16.980 -0.492 -7.190 1.00 93.81 77 TYR A O 1
ATOM 611 N N . ASN A 1 78 ? 17.853 0.744 -5.509 1.00 89.56 78 ASN A N 1
ATOM 612 C CA . ASN A 1 78 ? 18.602 -0.331 -4.870 1.00 89.56 78 ASN A CA 1
ATOM 613 C C . ASN A 1 78 ? 18.427 -0.322 -3.347 1.00 89.56 78 ASN A C 1
ATOM 615 O O . ASN A 1 78 ? 19.283 0.125 -2.584 1.00 89.56 78 ASN A O 1
ATOM 619 N N . MET A 1 79 ? 17.308 -0.893 -2.900 1.00 90.62 79 MET A N 1
ATOM 620 C CA . MET A 1 79 ? 16.982 -0.957 -1.473 1.00 90.62 79 MET A CA 1
ATOM 621 C C . MET A 1 79 ? 17.269 -2.318 -0.830 1.00 90.62 79 MET A C 1
ATOM 623 O O . MET A 1 79 ? 17.060 -2.480 0.369 1.00 90.62 79 MET A O 1
ATOM 627 N N . ALA A 1 80 ? 17.748 -3.306 -1.594 1.00 86.50 80 ALA A N 1
ATOM 628 C CA . ALA A 1 80 ? 17.912 -4.688 -1.128 1.00 86.50 80 ALA A CA 1
ATOM 629 C C . ALA A 1 80 ? 18.908 -4.844 0.038 1.00 86.50 80 ALA A C 1
ATOM 631 O O . ALA A 1 80 ? 18.845 -5.821 0.771 1.00 86.50 80 ALA A O 1
ATOM 632 N N . GLN A 1 81 ? 19.822 -3.894 0.223 1.00 85.44 81 GLN A N 1
ATOM 633 C CA . GLN A 1 81 ? 20.805 -3.923 1.310 1.00 85.44 81 GLN A CA 1
ATOM 634 C C . GLN A 1 81 ? 20.272 -3.389 2.649 1.00 85.44 81 GLN A C 1
ATOM 636 O O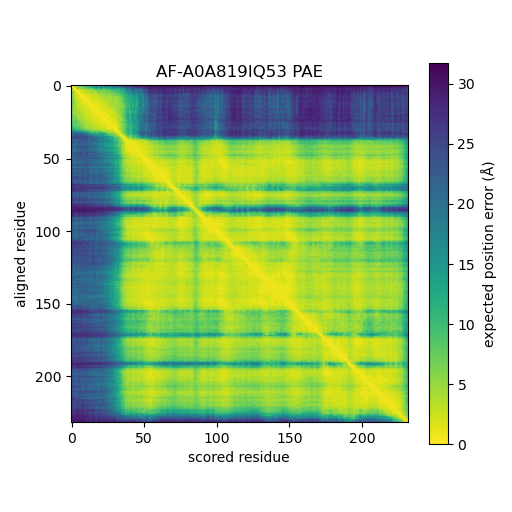 . GLN A 1 81 ? 20.874 -3.635 3.693 1.00 85.44 81 GLN A O 1
ATOM 641 N N . TYR A 1 82 ? 19.154 -2.663 2.639 1.00 86.94 82 TYR A N 1
ATOM 642 C CA . TYR A 1 82 ? 18.571 -2.075 3.843 1.00 86.94 82 TYR A CA 1
ATOM 643 C C . TYR A 1 82 ? 17.518 -3.000 4.425 1.00 86.94 82 TYR A C 1
ATOM 645 O O . TYR A 1 82 ? 16.796 -3.661 3.683 1.00 86.94 82 TYR A O 1
ATOM 653 N N . HIS A 1 83 ? 17.424 -3.033 5.749 1.00 81.44 83 HIS A N 1
ATOM 654 C CA . HIS A 1 83 ? 16.584 -3.988 6.458 1.00 81.44 83 HIS A CA 1
ATOM 655 C C . HIS A 1 83 ? 15.622 -3.257 7.396 1.00 81.44 83 HIS A C 1
ATOM 657 O O . HIS A 1 83 ? 15.975 -2.231 7.983 1.00 81.44 83 HIS A O 1
ATOM 663 N N . LEU A 1 84 ? 14.406 -3.793 7.515 1.00 73.06 84 LEU A N 1
ATOM 664 C CA . LEU A 1 84 ? 13.472 -3.459 8.591 1.00 73.06 84 LEU A CA 1
ATOM 665 C C . LEU A 1 84 ? 13.631 -4.506 9.680 1.00 73.06 84 LEU A C 1
ATOM 667 O O . LEU A 1 84 ? 13.206 -5.649 9.501 1.00 73.06 84 LEU A O 1
ATOM 671 N N . VAL A 1 85 ? 14.229 -4.109 10.804 1.00 61.69 85 VAL A N 1
ATOM 672 C CA . VAL A 1 85 ? 14.579 -5.019 11.906 1.00 61.69 85 VAL A CA 1
ATOM 673 C C . VAL A 1 85 ? 15.509 -6.160 11.423 1.00 61.69 85 VAL A C 1
ATOM 675 O O . VAL A 1 85 ? 15.747 -6.356 10.235 1.00 61.69 85 VAL A O 1
ATOM 678 N N . GLU A 1 86 ? 16.121 -6.880 12.354 1.00 56.50 86 GLU A N 1
ATOM 679 C CA . GLU A 1 86 ? 17.420 -7.564 12.227 1.00 56.50 86 GLU A CA 1
ATOM 680 C C . GLU A 1 86 ? 17.632 -8.602 11.089 1.00 56.50 86 GLU A C 1
ATOM 682 O O . GLU A 1 86 ? 18.745 -9.103 10.978 1.00 56.50 86 GLU A O 1
ATOM 687 N N . TYR A 1 87 ? 16.665 -8.925 10.209 1.00 56.06 87 TYR A N 1
ATOM 688 C CA . TYR A 1 87 ? 16.852 -10.002 9.210 1.00 56.06 87 TYR A CA 1
ATOM 689 C C . TYR A 1 87 ? 16.167 -9.879 7.835 1.00 56.06 87 TYR A C 1
ATOM 691 O O . TYR A 1 87 ? 16.465 -10.712 6.978 1.00 56.06 87 TYR A O 1
ATOM 699 N N . THR A 1 88 ? 15.297 -8.896 7.553 1.00 65.19 88 THR A N 1
ATOM 700 C CA . THR A 1 88 ? 14.574 -8.875 6.254 1.00 65.19 88 THR A CA 1
ATOM 701 C C . THR A 1 88 ? 15.014 -7.718 5.348 1.00 65.19 88 THR A C 1
ATOM 703 O O . THR A 1 88 ? 14.717 -6.566 5.676 1.00 65.19 88 THR A O 1
ATOM 706 N N . PRO A 1 89 ? 15.693 -7.999 4.212 1.00 76.88 89 PRO A N 1
ATOM 707 C CA . PRO A 1 89 ? 15.963 -7.023 3.158 1.00 76.88 89 PRO A CA 1
ATOM 708 C C . PRO A 1 89 ? 14.703 -6.279 2.732 1.00 76.88 89 PRO A C 1
ATOM 710 O O . PRO A 1 89 ? 13.634 -6.889 2.673 1.00 76.88 89 PRO A O 1
ATOM 713 N N . SER A 1 90 ? 14.817 -5.008 2.337 1.00 81.62 90 SER A N 1
ATOM 714 C CA . SER A 1 90 ? 13.689 -4.276 1.759 1.00 81.62 90 SER A CA 1
ATOM 715 C C . SER A 1 90 ? 13.124 -5.085 0.595 1.00 81.62 90 SER A C 1
ATOM 717 O O . SER A 1 90 ? 13.846 -5.303 -0.390 1.00 81.62 90 SER A O 1
ATOM 719 N N . PRO A 1 91 ? 11.847 -5.503 0.634 1.00 84.38 91 PRO A N 1
ATOM 720 C CA . PRO A 1 91 ? 11.203 -6.127 -0.512 1.00 84.38 91 PRO A CA 1
ATOM 721 C C . PRO A 1 91 ? 10.882 -5.101 -1.614 1.00 84.38 91 PRO A C 1
ATOM 723 O O . PRO A 1 91 ? 10.546 -5.499 -2.730 1.00 84.38 91 PRO A O 1
ATOM 726 N N . THR A 1 92 ? 11.043 -3.803 -1.330 1.00 92.12 92 THR A N 1
ATOM 727 C CA . THR A 1 92 ? 10.533 -2.700 -2.147 1.00 92.12 92 THR A CA 1
ATOM 728 C C . THR A 1 92 ? 11.666 -1.804 -2.651 1.00 92.12 92 THR A C 1
ATOM 730 O O . THR A 1 92 ? 12.381 -1.195 -1.857 1.00 92.12 92 THR A O 1
ATOM 733 N N . ASP A 1 93 ? 11.782 -1.681 -3.972 1.00 94.19 93 ASP A N 1
ATOM 734 C CA . ASP A 1 93 ? 12.515 -0.631 -4.693 1.00 94.19 93 ASP A CA 1
ATOM 735 C C . ASP A 1 93 ? 11.801 -0.329 -6.021 1.00 94.19 93 ASP A C 1
ATOM 737 O O . ASP A 1 93 ? 10.912 -1.073 -6.447 1.00 94.19 93 ASP A O 1
ATOM 741 N N . ILE A 1 94 ? 12.165 0.773 -6.678 1.00 95.94 94 ILE A N 1
ATOM 742 C CA . ILE A 1 94 ? 11.545 1.219 -7.932 1.00 95.94 94 ILE A CA 1
ATOM 743 C C . ILE A 1 94 ? 11.654 0.133 -9.005 1.00 95.94 94 ILE A C 1
ATOM 745 O O . ILE A 1 94 ? 10.674 -0.141 -9.700 1.00 95.94 94 ILE A O 1
ATOM 749 N N . THR A 1 95 ? 12.814 -0.516 -9.119 1.00 95.44 95 THR A N 1
ATOM 750 C CA . THR A 1 95 ? 13.059 -1.571 -10.107 1.00 95.44 95 THR A CA 1
ATOM 751 C C . THR A 1 95 ? 12.046 -2.706 -9.963 1.00 95.44 95 THR A C 1
ATOM 753 O O . THR A 1 95 ? 11.370 -3.064 -10.932 1.00 95.44 95 THR A O 1
ATOM 756 N N . ARG A 1 96 ? 11.870 -3.233 -8.750 1.00 93.94 96 ARG A N 1
ATOM 757 C CA . ARG A 1 96 ? 10.931 -4.319 -8.447 1.00 93.94 96 ARG A CA 1
ATOM 758 C C . ARG A 1 96 ? 9.477 -3.889 -8.605 1.00 93.94 96 ARG A C 1
ATOM 760 O O . ARG A 1 96 ? 8.688 -4.648 -9.166 1.00 93.94 96 ARG A O 1
ATOM 767 N N . LEU A 1 97 ? 9.124 -2.670 -8.194 1.00 95.38 97 LEU A N 1
ATOM 768 C CA . LEU A 1 97 ? 7.767 -2.141 -8.378 1.00 95.38 97 LEU A CA 1
ATOM 769 C C . LEU A 1 97 ? 7.389 -2.059 -9.859 1.00 95.38 97 LEU A C 1
ATOM 771 O O . LEU A 1 97 ? 6.302 -2.490 -10.249 1.00 95.38 97 LEU A O 1
ATOM 775 N N . ARG A 1 98 ? 8.305 -1.567 -10.701 1.00 94.25 98 ARG A N 1
ATOM 776 C CA . ARG A 1 98 ? 8.097 -1.483 -12.152 1.00 94.25 98 ARG A CA 1
ATOM 777 C C . ARG A 1 98 ? 8.018 -2.861 -12.800 1.00 94.25 98 ARG A C 1
ATOM 779 O O . ARG A 1 98 ? 7.110 -3.092 -13.594 1.00 94.25 98 ARG A O 1
ATOM 786 N N . GLN A 1 99 ? 8.905 -3.784 -12.426 1.00 91.62 99 GLN A N 1
ATOM 787 C CA . GLN A 1 99 ? 8.892 -5.164 -12.931 1.00 91.62 99 GLN A CA 1
ATOM 788 C C . GLN A 1 99 ? 7.582 -5.900 -12.625 1.00 91.62 99 GLN A C 1
ATOM 790 O O . GLN A 1 99 ? 7.174 -6.759 -13.399 1.00 91.62 99 GLN A O 1
ATOM 795 N N . ARG A 1 100 ? 6.920 -5.572 -11.510 1.00 90.06 100 ARG A N 1
ATOM 796 C CA . ARG A 1 100 ? 5.669 -6.213 -11.072 1.00 90.06 100 ARG A CA 1
ATOM 797 C C . ARG A 1 100 ? 4.412 -5.386 -11.355 1.00 90.06 100 ARG A C 1
ATOM 799 O O . ARG A 1 100 ? 3.345 -5.749 -10.876 1.00 90.06 100 ARG A O 1
ATOM 806 N N . GLN A 1 101 ? 4.532 -4.302 -12.129 1.00 92.44 101 GLN A N 1
ATOM 807 C CA . GLN A 1 101 ? 3.421 -3.419 -12.517 1.00 92.44 101 GLN A CA 1
ATOM 808 C C . GLN A 1 101 ? 2.592 -2.916 -11.324 1.00 92.44 101 GLN A C 1
ATOM 810 O O . GLN A 1 101 ? 1.371 -2.752 -11.407 1.00 92.44 101 GLN A O 1
ATOM 815 N N . VAL A 1 102 ? 3.271 -2.643 -10.206 1.00 95.88 102 VAL A N 1
ATOM 816 C CA . VAL A 1 102 ? 2.650 -1.977 -9.063 1.00 95.88 102 VAL A CA 1
ATOM 817 C C . VAL A 1 102 ? 2.402 -0.526 -9.455 1.00 95.88 102 VAL A C 1
ATOM 819 O O . VAL A 1 102 ? 3.335 0.231 -9.725 1.00 95.88 102 VAL A O 1
ATOM 822 N N . GLY A 1 103 ? 1.129 -0.158 -9.528 1.00 96.25 103 GLY A N 1
ATOM 823 C CA . GLY A 1 103 ? 0.679 1.189 -9.847 1.00 96.25 103 GLY A CA 1
ATOM 824 C C . GLY A 1 103 ? 0.476 2.059 -8.623 1.00 96.25 103 GLY A C 1
ATOM 825 O O . GLY A 1 103 ? 0.478 3.274 -8.764 1.00 96.25 103 GLY A O 1
ATOM 826 N N . GLY A 1 104 ? 0.324 1.489 -7.431 1.00 96.62 104 GLY A N 1
ATOM 827 C CA . GLY A 1 104 ? 0.159 2.269 -6.212 1.00 96.62 104 GLY A CA 1
ATOM 828 C C . GLY A 1 104 ? 0.595 1.529 -4.959 1.00 96.62 104 GLY A C 1
ATOM 829 O O . GLY A 1 104 ? 0.581 0.302 -4.911 1.00 96.62 104 GLY A O 1
ATOM 830 N N . GLN A 1 105 ? 0.973 2.296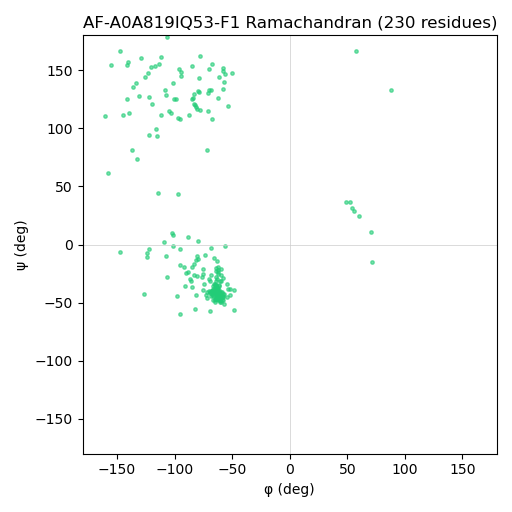 -3.946 1.00 95.75 105 GLN A N 1
ATOM 831 C CA . GLN A 1 105 ? 1.330 1.800 -2.626 1.00 95.75 105 GLN A CA 1
ATOM 832 C C . GLN A 1 105 ? 0.697 2.670 -1.554 1.00 95.75 105 GLN A C 1
ATOM 834 O O . GLN A 1 105 ? 0.753 3.902 -1.611 1.00 95.75 105 GLN A O 1
ATOM 839 N N . VAL A 1 106 ? 0.130 2.016 -0.553 1.00 94.44 106 VAL A N 1
ATOM 840 C CA . VAL A 1 106 ? -0.361 2.657 0.658 1.00 94.44 106 VAL A CA 1
ATOM 841 C C . VAL A 1 106 ? 0.712 2.530 1.732 1.00 94.44 106 VAL A C 1
ATOM 843 O O . VAL A 1 106 ? 0.981 1.452 2.255 1.00 94.44 106 VAL A O 1
ATOM 846 N N . TYR A 1 107 ? 1.346 3.648 2.057 1.00 92.31 107 TYR A N 1
ATOM 847 C CA . TYR A 1 107 ? 2.431 3.690 3.022 1.00 92.31 107 TYR A CA 1
ATOM 848 C C . TYR A 1 107 ? 1.892 3.778 4.438 1.00 92.31 107 TYR A C 1
ATOM 850 O O . TYR A 1 107 ? 1.107 4.675 4.774 1.00 92.31 107 TYR A O 1
ATOM 858 N N . PHE A 1 108 ? 2.352 2.850 5.264 1.00 87.25 108 PHE A N 1
ATOM 859 C CA . PHE A 1 108 ? 1.951 2.762 6.650 1.00 87.25 108 PHE A CA 1
ATOM 860 C C . PHE A 1 108 ? 2.686 3.783 7.522 1.00 87.25 108 PHE A C 1
ATOM 862 O O . PHE A 1 108 ? 3.860 4.110 7.316 1.00 87.25 108 PHE A O 1
ATOM 869 N N . CYS A 1 109 ? 1.969 4.323 8.504 1.00 83.12 109 CYS A N 1
ATOM 870 C CA . CYS A 1 109 ? 2.442 5.428 9.313 1.00 83.12 109 CYS A CA 1
ATOM 871 C C . CYS A 1 109 ? 2.077 5.274 10.791 1.00 83.12 109 CYS A C 1
ATOM 873 O O . CYS A 1 109 ? 0.920 5.442 11.158 1.00 83.12 109 CYS A O 1
ATOM 875 N N . PHE A 1 110 ? 3.084 5.087 11.649 1.00 74.75 110 PHE A N 1
ATOM 876 C CA . PHE A 1 110 ? 2.931 5.256 13.102 1.00 74.75 110 PHE A CA 1
ATOM 877 C C . PHE A 1 110 ? 3.117 6.712 13.567 1.00 74.75 110 PHE A C 1
ATOM 879 O O . PHE A 1 110 ? 2.510 7.131 14.545 1.00 74.75 110 PHE A O 1
ATOM 886 N N . HIS A 1 111 ? 3.961 7.494 12.881 1.00 82.25 111 HIS A N 1
ATOM 887 C CA . HIS A 1 111 ? 4.273 8.884 13.240 1.00 82.25 111 HIS A CA 1
ATOM 888 C C . HIS A 1 111 ? 3.940 9.828 12.078 1.00 82.25 111 HIS A C 1
ATOM 890 O O . HIS A 1 111 ? 4.774 10.047 11.195 1.00 82.25 111 HIS A O 1
ATOM 896 N N . VAL A 1 112 ? 2.732 10.407 12.100 1.00 81.75 112 VAL A N 1
ATOM 897 C CA . VAL A 1 112 ? 2.112 11.136 10.969 1.00 81.75 112 VAL A CA 1
ATOM 898 C C . VAL A 1 112 ? 3.041 12.157 10.326 1.00 81.75 112 VAL A C 1
ATOM 900 O O . VAL A 1 112 ? 3.329 12.067 9.135 1.00 81.75 112 VAL A O 1
ATOM 903 N N . LEU A 1 113 ? 3.570 13.098 11.108 1.00 81.81 113 LEU A N 1
ATOM 904 C CA . LEU A 1 113 ? 4.413 14.172 10.577 1.00 81.81 113 LEU A CA 1
ATOM 905 C C . LEU A 1 113 ? 5.718 13.654 9.960 1.00 81.81 113 LEU A C 1
ATOM 907 O O . LEU A 1 113 ? 6.170 14.164 8.935 1.00 81.81 113 LEU A O 1
ATOM 911 N N . ILE A 1 114 ? 6.320 12.632 10.571 1.00 82.19 114 ILE A N 1
ATOM 912 C CA . ILE A 1 114 ? 7.597 12.079 10.117 1.00 82.19 114 ILE A CA 1
ATOM 913 C C . ILE A 1 114 ? 7.396 11.307 8.814 1.00 82.19 114 ILE A C 1
ATOM 915 O O . ILE A 1 114 ? 8.153 11.520 7.870 1.00 82.19 114 ILE A O 1
ATOM 919 N N . THR A 1 115 ? 6.365 10.465 8.735 1.00 84.38 115 THR A N 1
ATOM 920 C CA . THR A 1 115 ? 6.056 9.710 7.514 1.00 84.38 115 THR A CA 1
ATOM 921 C C . THR A 1 115 ? 5.614 10.629 6.384 1.00 84.38 115 THR A C 1
ATOM 923 O O . THR A 1 115 ? 6.040 10.436 5.250 1.00 84.38 115 THR A O 1
ATOM 926 N N . LEU A 1 116 ? 4.823 11.668 6.674 1.00 84.88 116 LEU A N 1
ATOM 927 C CA . LEU A 1 116 ? 4.483 12.683 5.677 1.00 84.88 116 LEU A CA 1
ATOM 928 C C . LEU A 1 116 ? 5.742 13.339 5.109 1.00 84.88 116 LEU A C 1
ATOM 930 O O . LEU A 1 116 ? 5.852 13.466 3.892 1.00 84.88 116 LEU A O 1
ATOM 934 N N . LYS A 1 117 ? 6.719 13.690 5.954 1.00 85.88 117 LYS A N 1
ATOM 935 C CA . LYS A 1 117 ? 8.006 14.215 5.481 1.00 85.88 117 LYS A CA 1
ATOM 936 C C . LYS A 1 117 ? 8.715 13.222 4.554 1.00 85.88 117 LYS A C 1
ATOM 938 O O . LYS A 1 117 ? 9.186 13.637 3.500 1.00 85.88 117 LYS A O 1
ATOM 943 N N . THR A 1 118 ? 8.761 11.936 4.899 1.00 85.50 118 THR A N 1
ATOM 944 C CA . THR A 1 118 ? 9.353 10.893 4.041 1.00 85.50 118 THR A CA 1
ATOM 945 C C . THR A 1 118 ? 8.633 10.788 2.695 1.00 85.50 118 THR A C 1
ATOM 947 O O . THR A 1 118 ? 9.274 10.774 1.647 1.00 85.50 118 THR A O 1
ATOM 950 N N . LEU A 1 119 ? 7.298 10.763 2.699 1.00 86.00 119 LEU A N 1
ATOM 951 C CA . LEU A 1 119 ? 6.509 10.658 1.473 1.00 86.00 119 LEU A CA 1
ATOM 952 C C . LEU A 1 119 ? 6.681 11.872 0.574 1.00 86.00 119 LEU A C 1
ATOM 954 O O . LEU A 1 119 ? 6.935 11.703 -0.616 1.00 86.00 119 LEU A O 1
ATOM 958 N N . TYR A 1 120 ? 6.539 13.075 1.126 1.00 85.56 120 TYR A N 1
ATOM 959 C CA . TYR A 1 120 ? 6.642 14.304 0.353 1.00 85.56 120 TYR A CA 1
ATOM 960 C C . TYR A 1 120 ? 8.071 14.538 -0.118 1.00 85.56 120 TYR A C 1
ATOM 962 O O . TYR A 1 120 ? 8.287 14.662 -1.316 1.00 85.56 120 TYR A O 1
ATOM 970 N N . CYS A 1 121 ? 9.039 14.593 0.798 1.00 82.62 121 CYS A N 1
ATOM 971 C CA . CYS A 1 121 ? 10.396 15.008 0.465 1.00 82.62 121 CYS A CA 1
ATOM 972 C C . CYS A 1 121 ? 11.220 13.877 -0.144 1.00 82.62 121 CYS A C 1
ATOM 974 O O . CYS A 1 121 ? 11.912 14.129 -1.111 1.00 82.62 121 CYS A O 1
ATOM 976 N N . SER A 1 122 ? 11.166 12.653 0.388 1.00 85.31 122 SER A N 1
ATOM 977 C CA . SER A 1 122 ? 12.106 11.595 -0.018 1.00 85.31 122 SER A CA 1
ATOM 978 C C . SER A 1 122 ? 11.615 10.732 -1.171 1.00 85.31 122 SER A C 1
ATOM 980 O O . S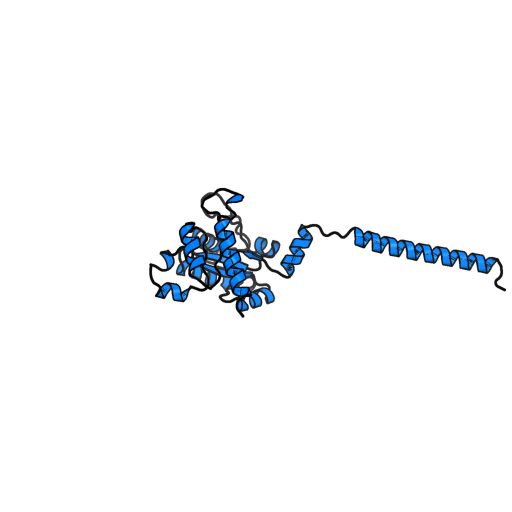ER A 1 122 ? 12.417 10.316 -1.995 1.00 85.31 122 SER A O 1
ATOM 982 N N . ILE A 1 123 ? 10.313 10.452 -1.236 1.00 90.31 123 ILE A N 1
ATOM 983 C CA . ILE A 1 123 ? 9.746 9.604 -2.293 1.00 90.31 123 ILE A CA 1
ATOM 984 C C . ILE A 1 123 ? 9.210 10.467 -3.436 1.00 90.31 123 ILE A C 1
ATOM 986 O O . ILE A 1 123 ? 9.668 10.354 -4.565 1.00 90.31 123 ILE A O 1
ATOM 990 N N . ASN A 1 124 ? 8.243 11.343 -3.161 1.00 91.62 124 ASN A N 1
ATOM 991 C CA . ASN A 1 124 ? 7.484 12.005 -4.224 1.00 91.62 124 ASN A CA 1
ATOM 992 C C . ASN A 1 124 ? 8.178 13.240 -4.807 1.00 91.62 124 ASN A C 1
ATOM 994 O O . ASN A 1 124 ? 7.891 13.589 -5.946 1.00 91.62 124 ASN A O 1
ATOM 998 N N . PHE A 1 125 ? 9.049 13.915 -4.054 1.00 91.12 125 PHE A N 1
ATOM 999 C CA . PHE A 1 125 ? 9.799 15.063 -4.563 1.00 91.12 125 PHE A CA 1
ATOM 1000 C C . PHE A 1 125 ? 11.041 14.616 -5.342 1.00 91.12 125 PHE A C 1
ATOM 1002 O O . PHE A 1 125 ? 11.149 14.946 -6.522 1.00 91.12 125 PHE A O 1
ATOM 1009 N N . GLU A 1 126 ? 11.920 13.812 -4.730 1.00 90.25 126 GLU A N 1
ATOM 1010 C CA . GLU A 1 126 ? 13.152 13.332 -5.390 1.00 90.25 126 GLU A CA 1
ATOM 1011 C C . GLU A 1 126 ? 12.863 12.448 -6.612 1.00 90.25 126 GLU A C 1
ATOM 1013 O O . GLU A 1 126 ? 13.538 12.560 -7.630 1.00 90.25 126 GLU A O 1
ATOM 1018 N N . TYR A 1 127 ? 11.825 11.607 -6.545 1.00 94.12 127 TYR A N 1
ATOM 1019 C CA . TYR A 1 127 ? 11.445 10.683 -7.621 1.00 94.12 127 TYR A CA 1
ATOM 1020 C C . TYR A 1 127 ? 10.082 11.055 -8.215 1.00 94.12 127 TYR A C 1
ATOM 1022 O O . TYR A 1 127 ? 9.214 10.203 -8.412 1.00 94.12 127 TYR A O 1
ATOM 1030 N N . SER A 1 128 ? 9.863 12.349 -8.459 1.00 94.56 128 SER A N 1
ATOM 1031 C CA . SER A 1 128 ? 8.592 12.905 -8.961 1.00 94.56 128 SER A CA 1
ATOM 1032 C C . SER A 1 128 ? 8.189 12.428 -10.367 1.00 94.56 128 SER A C 1
ATOM 1034 O O . SER A 1 128 ? 7.008 12.482 -10.734 1.00 94.56 128 SER A O 1
ATOM 1036 N N . ASP A 1 129 ? 9.152 11.934 -11.143 1.00 95.56 129 ASP A N 1
ATOM 1037 C CA . ASP A 1 129 ? 8.969 11.253 -12.427 1.00 95.56 129 ASP A CA 1
ATOM 1038 C C . ASP A 1 129 ? 8.444 9.816 -12.254 1.00 95.56 129 ASP A C 1
ATOM 1040 O O . ASP A 1 129 ? 7.760 9.284 -13.132 1.00 95.56 129 ASP A O 1
ATOM 1044 N N . VAL A 1 130 ? 8.711 9.198 -11.100 1.00 97.06 130 VAL A N 1
ATOM 1045 C CA . VAL A 1 130 ? 8.287 7.836 -10.770 1.00 97.06 130 VAL A CA 1
ATOM 1046 C C . VAL A 1 130 ? 7.020 7.819 -9.925 1.00 97.06 130 VAL A C 1
ATOM 1048 O O . VAL A 1 130 ? 6.134 7.019 -10.225 1.00 97.06 130 VAL A O 1
ATOM 1051 N N . PHE A 1 131 ? 6.912 8.667 -8.902 1.00 97.50 131 PHE A N 1
ATOM 1052 C CA . PHE A 1 131 ? 5.841 8.635 -7.905 1.00 97.50 131 PHE A CA 1
ATOM 1053 C C . PHE A 1 131 ? 4.922 9.861 -7.954 1.00 97.50 131 PHE A C 1
ATOM 1055 O O . PHE A 1 131 ? 5.301 10.947 -8.391 1.00 97.50 131 PHE A O 1
ATOM 1062 N N . GLN A 1 132 ? 3.687 9.686 -7.481 1.00 96.56 132 GLN A N 1
ATOM 1063 C CA . GLN A 1 132 ? 2.739 10.778 -7.262 1.00 96.56 132 GLN A CA 1
ATOM 1064 C C . GLN A 1 132 ? 1.924 10.550 -5.988 1.00 96.56 132 GLN A C 1
ATOM 1066 O O . GLN A 1 132 ? 1.230 9.544 -5.864 1.00 96.56 132 GLN A O 1
ATOM 1071 N N . LEU A 1 133 ? 1.928 11.520 -5.073 1.00 94.75 133 LEU A N 1
ATOM 1072 C CA . LEU A 1 133 ? 1.051 11.495 -3.909 1.00 94.75 133 LEU A CA 1
ATOM 1073 C C . LEU A 1 133 ? -0.389 11.754 -4.353 1.00 94.75 133 LEU A C 1
ATOM 1075 O O . LEU A 1 133 ? -0.650 12.730 -5.058 1.00 94.75 133 LEU A O 1
ATOM 1079 N N . ALA A 1 134 ? -1.312 10.907 -3.905 1.00 93.50 134 ALA A N 1
ATOM 1080 C CA . ALA A 1 134 ? -2.737 11.076 -4.139 1.00 93.50 134 ALA A CA 1
ATOM 1081 C C . ALA A 1 134 ? -3.518 11.112 -2.822 1.00 93.50 134 ALA A C 1
ATOM 1083 O O . ALA A 1 134 ? -3.171 10.465 -1.834 1.00 93.50 134 ALA A O 1
ATOM 1084 N N . LYS A 1 135 ? -4.601 11.880 -2.829 1.00 90.38 135 LYS A N 1
ATOM 1085 C CA . LYS A 1 135 ? -5.573 12.037 -1.743 1.00 90.38 135 LYS A CA 1
ATOM 1086 C C . LYS A 1 135 ? -6.993 11.710 -2.191 1.00 90.38 135 LYS A C 1
ATOM 1088 O O . LYS A 1 135 ? -7.897 11.718 -1.365 1.00 90.38 135 LYS A O 1
ATOM 1093 N N . THR A 1 136 ? -7.203 11.480 -3.487 1.00 92.25 136 THR A N 1
ATOM 1094 C CA . THR A 1 136 ? -8.510 11.169 -4.072 1.00 92.25 136 THR A CA 1
ATOM 1095 C C . THR A 1 136 ? -8.374 10.102 -5.153 1.00 92.25 136 THR A C 1
ATOM 1097 O O . THR A 1 136 ? -7.319 9.959 -5.771 1.00 92.25 136 THR A O 1
ATOM 1100 N N . ALA A 1 137 ? -9.463 9.383 -5.433 1.00 92.62 137 ALA A N 1
ATOM 1101 C CA . ALA A 1 137 ? -9.503 8.413 -6.528 1.00 92.62 137 ALA A CA 1
ATOM 1102 C C . ALA A 1 137 ? -9.233 9.053 -7.904 1.00 92.62 137 ALA A C 1
ATOM 1104 O O . ALA A 1 137 ? -8.748 8.383 -8.811 1.00 92.62 137 ALA A O 1
ATOM 1105 N N . GLU A 1 138 ? -9.525 10.344 -8.071 1.00 96.12 138 GLU A N 1
ATOM 1106 C CA . GLU A 1 138 ? -9.248 11.048 -9.321 1.00 96.12 138 GLU A CA 1
ATOM 1107 C C . GLU A 1 138 ? -7.749 11.308 -9.504 1.00 96.12 138 GLU A C 1
ATOM 1109 O O . GLU A 1 138 ? -7.195 11.021 -10.563 1.00 96.12 138 GLU A O 1
ATOM 1114 N N . GLU A 1 139 ? -7.058 11.738 -8.448 1.00 96.50 139 GLU A N 1
ATOM 1115 C CA . GLU A 1 139 ? -5.596 11.880 -8.465 1.00 96.50 139 GLU A CA 1
ATOM 1116 C C . GLU A 1 139 ? -4.894 10.532 -8.715 1.00 96.50 139 GLU A C 1
ATOM 1118 O O . GLU A 1 139 ? -3.888 10.489 -9.424 1.00 96.50 139 GLU A O 1
ATOM 1123 N N . VAL A 1 140 ? -5.453 9.423 -8.206 1.00 96.12 140 VAL A N 1
ATOM 1124 C CA . VAL A 1 140 ? -4.982 8.055 -8.506 1.00 96.12 140 VAL A CA 1
ATOM 1125 C C . VAL A 1 140 ? -5.063 7.771 -10.010 1.00 96.12 140 VAL A C 1
ATOM 1127 O O . VAL A 1 140 ? -4.079 7.344 -10.614 1.00 96.12 140 VAL A O 1
ATOM 1130 N N . ARG A 1 141 ? -6.209 8.046 -10.648 1.00 95.56 141 ARG A N 1
ATOM 1131 C CA . ARG A 1 141 ? -6.376 7.839 -12.100 1.00 95.56 141 ARG A CA 1
ATOM 1132 C C . ARG A 1 141 ? -5.428 8.712 -12.915 1.00 95.56 141 ARG A C 1
ATOM 1134 O O . ARG A 1 141 ? -4.850 8.242 -13.892 1.00 95.56 141 ARG A O 1
ATOM 1141 N N . GLN A 1 142 ? -5.231 9.963 -12.504 1.00 96.12 142 GLN A N 1
ATOM 1142 C CA . GLN A 1 142 ? -4.283 10.872 -13.152 1.00 96.12 142 GLN A CA 1
ATOM 1143 C C . GLN A 1 142 ? -2.850 10.335 -13.091 1.00 96.12 142 GLN A C 1
ATOM 1145 O O . GLN A 1 142 ? -2.145 10.359 -14.100 1.00 96.12 142 GLN A O 1
ATOM 1150 N N . ALA A 1 143 ? -2.430 9.805 -11.942 1.00 96.12 143 ALA A N 1
ATOM 1151 C CA . ALA A 1 143 ? -1.117 9.189 -11.795 1.00 96.12 143 ALA A CA 1
ATOM 1152 C C . ALA A 1 143 ? -0.951 7.960 -12.694 1.00 96.12 143 ALA A C 1
ATOM 1154 O O . ALA A 1 143 ? 0.072 7.836 -13.367 1.00 96.12 143 ALA A O 1
ATOM 1155 N N . PHE A 1 144 ? -1.968 7.096 -12.773 1.00 95.19 144 PHE A N 1
ATOM 1156 C CA . PHE A 1 144 ? -1.944 5.925 -13.656 1.00 95.19 144 PHE A CA 1
ATOM 1157 C C . PHE A 1 144 ? -1.820 6.335 -15.126 1.00 95.19 144 PHE A C 1
ATOM 1159 O O . PHE A 1 144 ? -0.974 5.796 -15.842 1.00 95.19 144 PHE A O 1
ATOM 1166 N N . ASN A 1 145 ? -2.576 7.348 -15.559 1.00 94.31 145 ASN A N 1
ATOM 1167 C CA . ASN A 1 145 ? -2.474 7.912 -16.909 1.00 94.31 145 ASN A CA 1
ATOM 1168 C C . ASN A 1 145 ? -1.078 8.495 -17.187 1.00 94.31 145 ASN A C 1
ATOM 1170 O O . ASN A 1 145 ? -0.553 8.359 -18.291 1.00 94.31 145 ASN A O 1
ATOM 1174 N N . ALA A 1 146 ? -0.452 9.095 -16.173 1.00 95.62 146 ALA A N 1
ATOM 1175 C CA . ALA A 1 146 ? 0.922 9.588 -16.224 1.00 95.62 146 ALA A CA 1
ATOM 1176 C C . ALA A 1 146 ? 1.985 8.484 -16.046 1.00 95.62 146 ALA A C 1
ATOM 1178 O O . ALA A 1 146 ? 3.175 8.791 -16.013 1.00 95.62 146 ALA A O 1
ATOM 1179 N N . LYS A 1 147 ? 1.586 7.208 -15.920 1.00 94.69 147 LYS A N 1
ATOM 1180 C CA . LYS A 1 147 ? 2.460 6.053 -15.637 1.00 94.69 147 LYS A CA 1
ATOM 1181 C C . LYS A 1 147 ? 3.299 6.213 -14.362 1.00 94.69 147 LYS A C 1
ATOM 1183 O O . LYS A 1 147 ? 4.389 5.640 -14.252 1.00 94.69 147 LYS A O 1
ATOM 1188 N N . ARG A 1 148 ? 2.795 6.960 -13.382 1.00 97.06 148 ARG A N 1
ATOM 1189 C CA . ARG A 1 148 ? 3.411 7.129 -12.062 1.00 97.06 148 ARG A CA 1
ATOM 1190 C C . ARG A 1 148 ? 2.843 6.134 -11.059 1.00 97.06 148 ARG A C 1
ATOM 1192 O O . ARG A 1 148 ? 1.683 5.742 -11.148 1.00 97.06 148 ARG A O 1
ATOM 1199 N N . ILE A 1 149 ? 3.683 5.739 -10.112 1.00 97.56 149 ILE A N 1
ATOM 1200 C CA . ILE A 1 149 ? 3.308 4.913 -8.973 1.00 97.56 149 ILE A CA 1
ATOM 1201 C C . ILE A 1 149 ? 2.676 5.827 -7.926 1.00 97.56 149 ILE A C 1
ATOM 1203 O O . ILE A 1 149 ? 3.302 6.755 -7.413 1.00 97.56 149 ILE A O 1
ATOM 1207 N N . VAL A 1 150 ? 1.419 5.582 -7.604 1.00 97.31 150 VAL A N 1
ATOM 1208 C CA . VAL A 1 150 ? 0.696 6.364 -6.614 1.00 97.31 150 VAL A CA 1
ATOM 1209 C C . VAL A 1 150 ? 1.243 6.087 -5.220 1.00 97.31 150 VAL A C 1
ATOM 1211 O O . VAL A 1 150 ? 1.382 4.939 -4.811 1.00 97.31 150 VAL A O 1
ATOM 1214 N N . SER A 1 151 ? 1.481 7.150 -4.463 1.00 96.44 151 SER A N 1
ATOM 1215 C CA . SER A 1 151 ? 1.668 7.095 -3.020 1.00 96.44 151 SER A CA 1
ATOM 1216 C C . SER A 1 151 ? 0.367 7.473 -2.319 1.00 96.44 151 SER A C 1
ATOM 1218 O O . SER A 1 151 ? -0.176 8.552 -2.556 1.00 96.44 151 SER A O 1
ATOM 1220 N N . LEU A 1 152 ? -0.119 6.603 -1.442 1.00 93.56 152 LEU A N 1
ATOM 1221 C CA . LEU A 1 152 ? -1.242 6.843 -0.535 1.00 93.56 152 LEU A CA 1
ATOM 1222 C C . LEU A 1 152 ? -0.732 6.760 0.906 1.00 93.56 152 LEU A C 1
ATOM 1224 O O . LEU A 1 152 ? 0.256 6.083 1.179 1.00 93.56 152 LEU A O 1
ATOM 1228 N N . LEU A 1 153 ? -1.402 7.436 1.835 1.00 91.19 153 LEU A N 1
ATOM 1229 C CA . LEU A 1 153 ? -1.066 7.382 3.258 1.00 91.19 153 LEU A CA 1
ATOM 1230 C C . LEU A 1 153 ? -2.127 6.583 4.012 1.00 91.19 153 LEU A C 1
ATOM 1232 O O . LEU A 1 153 ? -3.317 6.866 3.872 1.00 91.19 153 LEU A O 1
ATOM 1236 N N . ASN A 1 154 ? -1.690 5.663 4.869 1.00 90.50 154 ASN A N 1
ATOM 1237 C CA . ASN A 1 154 ? -2.537 5.033 5.875 1.00 90.50 154 ASN A CA 1
ATOM 1238 C C . ASN A 1 154 ? -1.950 5.258 7.269 1.00 90.50 154 ASN A C 1
ATOM 1240 O O . ASN A 1 154 ? -0.777 4.972 7.517 1.00 90.50 154 ASN A O 1
ATOM 1244 N N . ILE A 1 155 ? -2.768 5.789 8.177 1.00 87.56 155 ILE A N 1
ATOM 1245 C CA . ILE A 1 155 ? -2.364 6.039 9.560 1.00 87.56 155 ILE A CA 1
ATOM 1246 C C . ILE A 1 155 ? -2.625 4.778 10.373 1.00 87.56 155 ILE A C 1
ATOM 1248 O O . ILE A 1 155 ? -3.766 4.391 10.620 1.00 87.56 155 ILE A O 1
ATOM 1252 N N . GLY A 1 156 ? -1.535 4.158 10.799 1.00 79.19 156 GLY A N 1
ATOM 1253 C CA . GLY A 1 156 ? -1.520 2.985 11.643 1.00 79.19 156 GLY A CA 1
ATOM 1254 C C . GLY A 1 156 ? -1.732 3.313 13.106 1.00 79.19 156 GLY A C 1
ATOM 1255 O O . GLY A 1 156 ? -0.882 3.939 13.733 1.00 79.19 156 GLY A O 1
ATOM 1256 N N . GLY A 1 157 ? -2.829 2.811 13.665 1.00 82.00 157 GLY A N 1
ATOM 1257 C CA . GLY A 1 157 ? -3.115 2.900 15.092 1.00 82.00 157 GLY A CA 1
ATOM 1258 C C . GLY A 1 157 ? -3.845 4.183 15.488 1.00 82.00 157 GLY A C 1
ATOM 1259 O O . GLY A 1 157 ? -3.474 5.301 15.131 1.00 82.00 157 GLY A O 1
ATOM 1260 N N . GLY A 1 158 ? -4.899 4.019 16.292 1.00 83.75 158 GLY A N 1
ATOM 1261 C CA . GLY A 1 158 ? -5.709 5.129 16.801 1.00 83.75 158 GLY A CA 1
ATOM 1262 C C . GLY A 1 158 ? -4.961 6.064 17.759 1.00 83.75 158 GLY A C 1
ATOM 1263 O O . GLY A 1 158 ? -5.441 7.152 18.058 1.00 83.75 158 GLY A O 1
ATOM 1264 N N . GLN A 1 159 ? -3.772 5.686 18.226 1.00 85.06 159 GLN A N 1
ATOM 1265 C CA . GLN A 1 159 ? -2.927 6.532 19.070 1.00 85.06 159 GLN A CA 1
ATOM 1266 C C . GLN A 1 159 ? -2.488 7.804 18.337 1.00 85.06 159 GLN A C 1
ATOM 1268 O 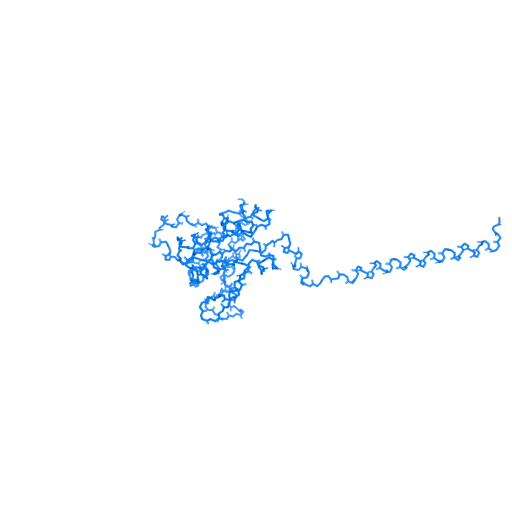O . GLN A 1 159 ? -2.338 8.842 18.972 1.00 85.06 159 GLN A O 1
ATOM 1273 N N . ALA A 1 160 ? -2.358 7.754 17.007 1.00 84.06 160 ALA A N 1
ATOM 1274 C CA . ALA A 1 160 ? -1.939 8.889 16.188 1.00 84.06 160 ALA A CA 1
ATOM 1275 C C . ALA A 1 160 ? -2.897 10.094 16.248 1.00 84.06 160 ALA A C 1
ATOM 1277 O O . ALA A 1 160 ? -2.497 11.205 15.908 1.00 84.06 160 ALA A O 1
ATOM 1278 N N . ILE A 1 161 ? -4.154 9.889 16.665 1.00 86.38 161 ILE A N 1
ATOM 1279 C CA . ILE A 1 161 ? -5.115 10.983 16.861 1.00 86.38 161 ILE A CA 1
ATOM 1280 C C . ILE A 1 161 ? -5.176 11.483 18.308 1.00 86.38 161 ILE A C 1
ATOM 1282 O O . ILE A 1 161 ? -5.931 12.412 18.572 1.00 86.38 161 ILE A O 1
ATOM 1286 N N . GLU A 1 162 ? -4.446 10.864 19.243 1.00 86.25 162 GLU A N 1
ATOM 1287 C CA . GLU A 1 162 ? -4.372 11.255 20.663 1.00 86.25 162 GLU A CA 1
ATOM 1288 C C . GLU A 1 162 ? -5.750 11.482 21.324 1.00 86.25 162 GLU A C 1
ATOM 1290 O O . GLU A 1 162 ? -5.948 12.394 22.123 1.00 86.25 162 GLU A O 1
ATOM 1295 N N . GLY A 1 163 ? -6.755 10.679 20.949 1.00 88.06 163 GLY A N 1
ATOM 1296 C CA . GLY A 1 163 ? -8.131 10.821 21.446 1.00 88.06 163 GLY A CA 1
ATOM 1297 C C . GLY A 1 163 ? -8.885 12.061 20.935 1.00 88.06 163 GLY A C 1
ATOM 1298 O O . GLY A 1 163 ? -9.971 12.366 21.424 1.00 88.06 163 GLY A O 1
ATOM 1299 N N . SER A 1 164 ? -8.350 12.778 19.944 1.00 88.44 164 SER A N 1
ATOM 1300 C CA . SER A 1 164 ? -8.915 14.016 19.407 1.00 88.44 164 SER A CA 1
ATOM 1301 C C . SER A 1 164 ? -9.627 13.807 18.070 1.00 88.44 164 SER A C 1
ATOM 1303 O O . SER A 1 164 ? -9.013 13.600 17.019 1.00 88.44 164 SER A O 1
ATOM 1305 N N . PHE A 1 165 ? -10.950 13.992 18.066 1.00 88.19 165 PHE A N 1
ATOM 1306 C CA . PHE A 1 165 ? -11.739 14.015 16.828 1.00 88.19 165 PHE A CA 1
ATOM 1307 C C . PHE A 1 165 ? -11.344 15.155 15.881 1.00 88.19 165 PHE A C 1
ATOM 1309 O O . PHE A 1 165 ? -11.584 15.070 14.677 1.00 88.19 165 PHE A O 1
ATOM 1316 N N . SER A 1 166 ? -10.742 16.226 16.403 1.00 87.88 166 SER A N 1
ATOM 1317 C CA . SER A 1 166 ? -10.224 17.315 15.574 1.00 87.88 166 SER A CA 1
ATOM 1318 C C . SER A 1 166 ? -9.043 16.861 14.724 1.00 87.88 166 SER A C 1
ATOM 1320 O O . SER A 1 166 ? -8.996 17.210 13.549 1.00 87.88 166 SER A O 1
ATOM 1322 N N . ILE A 1 167 ? -8.148 16.039 15.279 1.00 84.06 167 ILE A N 1
ATOM 1323 C CA . ILE A 1 167 ? -7.028 15.453 14.531 1.00 84.06 167 ILE A CA 1
ATOM 1324 C C . ILE A 1 167 ? -7.553 14.426 13.526 1.00 84.06 167 ILE A C 1
ATOM 1326 O O . ILE A 1 167 ? -7.141 14.438 12.368 1.00 84.06 167 ILE A O 1
ATOM 1330 N N . LEU A 1 168 ? -8.531 13.603 13.924 1.00 85.25 168 LEU A N 1
ATOM 1331 C CA . LEU A 1 168 ? -9.161 12.636 13.022 1.00 85.25 168 LEU A CA 1
ATOM 1332 C C . LEU A 1 168 ? -9.708 13.306 11.751 1.00 85.25 168 LEU A C 1
ATOM 1334 O O . LEU A 1 168 ? -9.444 12.833 10.651 1.00 85.25 168 LEU A O 1
ATOM 1338 N N . ARG A 1 169 ? -10.406 14.444 11.875 1.00 85.56 169 ARG A N 1
ATOM 1339 C CA . ARG A 1 169 ? -10.967 15.177 10.723 1.00 85.56 169 ARG A CA 1
ATOM 1340 C C . ARG A 1 169 ? -9.926 15.646 9.700 1.00 85.56 169 ARG A C 1
ATOM 1342 O O . ARG A 1 169 ? -10.303 15.890 8.560 1.00 85.56 169 ARG A O 1
ATOM 1349 N N . LEU A 1 170 ? -8.651 15.766 10.075 1.00 80.12 170 LEU A N 1
ATOM 1350 C CA . LEU A 1 170 ? -7.584 16.162 9.149 1.00 80.12 170 LEU A CA 1
ATOM 1351 C C . LEU A 1 170 ? -7.161 15.025 8.208 1.00 80.12 170 LEU A C 1
ATOM 1353 O O . LEU A 1 170 ? -6.708 15.298 7.099 1.00 80.12 170 LEU A O 1
ATOM 1357 N N . PHE A 1 171 ? -7.303 13.767 8.635 1.00 76.88 171 PHE A N 1
ATOM 1358 C CA . PHE A 1 171 ? -6.738 12.607 7.931 1.00 76.88 171 PHE A CA 1
ATOM 1359 C C . PHE A 1 171 ? -7.765 11.534 7.556 1.00 76.88 171 PHE A C 1
ATOM 1361 O O . PHE A 1 171 ? -7.456 10.607 6.811 1.00 76.88 171 PHE A O 1
ATOM 1368 N N . TYR A 1 172 ? -8.985 11.632 8.076 1.00 76.69 172 TYR A N 1
ATOM 1369 C CA . TYR A 1 172 ? -9.991 10.595 7.930 1.00 76.69 172 TYR A CA 1
ATOM 1370 C C . TYR A 1 172 ? -10.660 10.615 6.558 1.00 76.69 172 TYR A C 1
ATOM 1372 O O . TYR A 1 172 ? -11.402 11.537 6.221 1.00 76.69 172 TYR A O 1
ATOM 1380 N N . GLN A 1 173 ? -10.450 9.535 5.808 1.00 77.88 173 GLN A N 1
ATOM 1381 C CA . GLN A 1 173 ? -11.194 9.241 4.582 1.00 77.88 173 GLN A CA 1
ATOM 1382 C C . GLN A 1 173 ? -11.808 7.835 4.607 1.00 77.88 173 GLN A C 1
ATOM 1384 O O . GLN A 1 173 ? -12.972 7.659 4.255 1.00 77.88 173 GLN A O 1
ATOM 1389 N N . MET A 1 174 ? -11.057 6.837 5.079 1.00 81.19 174 MET A N 1
ATOM 1390 C CA . MET A 1 174 ? -11.452 5.426 5.111 1.00 81.19 174 MET A CA 1
ATOM 1391 C C . MET A 1 174 ? -10.967 4.772 6.410 1.00 81.19 174 MET A C 1
ATOM 1393 O O . MET A 1 174 ? -10.019 5.266 7.017 1.00 81.19 174 MET A O 1
ATOM 1397 N N . VAL A 1 175 ? -11.630 3.701 6.862 1.00 87.56 175 VAL A N 1
ATOM 1398 C CA . VAL A 1 175 ? -11.210 2.953 8.060 1.00 87.56 175 VAL A CA 1
ATOM 1399 C C . VAL A 1 175 ? -10.606 1.617 7.688 1.00 87.56 175 VAL A C 1
ATOM 1401 O O . VAL A 1 175 ? -11.212 0.836 6.959 1.00 87.56 175 VAL A O 1
ATOM 1404 N N . ASP A 1 176 ? -9.421 1.386 8.238 1.00 91.44 176 ASP A N 1
ATOM 1405 C CA . ASP A 1 176 ? -8.688 0.135 8.178 1.00 91.44 176 ASP A CA 1
ATOM 1406 C C . ASP A 1 176 ? -8.878 -0.637 9.486 1.00 91.44 176 ASP A C 1
ATOM 1408 O O . ASP A 1 176 ? -8.648 -0.099 10.571 1.00 91.44 176 ASP A O 1
ATOM 1412 N N . LEU A 1 177 ? -9.338 -1.881 9.374 1.00 92.06 177 LEU A N 1
ATOM 1413 C CA . LEU A 1 177 ? -9.624 -2.779 10.495 1.00 92.06 177 LEU A CA 1
ATOM 1414 C C . LEU A 1 177 ? -8.515 -3.821 10.702 1.00 92.06 177 LEU A C 1
ATOM 1416 O O . LEU A 1 177 ? -8.649 -4.729 11.519 1.00 92.06 177 LEU A O 1
ATOM 1420 N N . SER A 1 178 ? -7.390 -3.702 9.998 1.00 92.62 178 SER A N 1
ATOM 1421 C CA . SER A 1 178 ? -6.221 -4.543 10.272 1.00 92.62 178 SER A CA 1
ATOM 1422 C C . SER A 1 178 ? -5.717 -4.311 11.709 1.00 92.62 178 SER A C 1
ATOM 1424 O O . SER A 1 178 ? -5.734 -3.187 12.200 1.00 92.62 178 SER A O 1
ATOM 1426 N N . HIS A 1 179 ? -5.235 -5.371 12.373 1.00 93.88 179 HIS A N 1
ATOM 1427 C CA . HIS A 1 179 ? -4.769 -5.418 13.780 1.00 93.88 179 HIS A CA 1
ATOM 1428 C C . HIS A 1 179 ? -5.819 -5.325 14.894 1.00 93.88 179 HIS A C 1
ATOM 1430 O O . HIS A 1 179 ? -5.468 -5.605 16.044 1.00 93.88 179 HIS A O 1
ATOM 1436 N N . VAL A 1 180 ? -7.056 -4.917 14.619 1.00 91.81 180 VAL A N 1
ATOM 1437 C CA . VAL A 1 180 ? -8.038 -4.719 15.694 1.00 91.81 180 VAL A CA 1
ATOM 1438 C C . VAL A 1 180 ? -8.624 -6.053 16.169 1.00 91.81 180 VAL A C 1
ATOM 1440 O O . VAL A 1 180 ? -8.502 -7.082 15.507 1.00 91.81 180 VAL A O 1
ATOM 1443 N N . SER A 1 181 ? -9.235 -6.049 17.356 1.00 91.94 181 SER A N 1
ATOM 1444 C CA . SER A 1 181 ? -9.937 -7.229 17.870 1.00 91.94 181 SER A CA 1
ATOM 1445 C C . SER A 1 181 ? -11.184 -7.537 17.038 1.00 91.94 181 SER A C 1
ATOM 1447 O O . SER A 1 181 ? -11.788 -6.622 16.483 1.00 91.94 181 SER A O 1
ATOM 1449 N N . THR A 1 182 ? -11.639 -8.792 17.030 1.00 89.56 182 THR A N 1
ATOM 1450 C CA . THR A 1 182 ? -12.866 -9.196 16.324 1.00 89.56 182 THR A CA 1
ATOM 1451 C C . THR A 1 182 ? -14.068 -8.319 16.687 1.00 89.56 182 THR A C 1
ATOM 1453 O O . THR A 1 182 ? -14.775 -7.857 15.795 1.00 89.56 182 THR A O 1
ATOM 1456 N N . GLN A 1 183 ? -14.261 -7.994 17.971 1.00 90.00 183 GLN A N 1
ATOM 1457 C CA . GLN A 1 183 ? -15.359 -7.115 18.389 1.00 90.00 183 GLN A CA 1
ATOM 1458 C C . GLN A 1 183 ? -15.231 -5.711 17.779 1.00 90.00 183 GLN A C 1
ATOM 1460 O O . GLN A 1 183 ? -16.182 -5.185 17.211 1.00 90.00 183 GLN A O 1
ATOM 1465 N N . THR A 1 184 ? -14.026 -5.137 17.817 1.00 91.12 184 THR A N 1
ATOM 1466 C CA . THR A 1 184 ? -13.733 -3.825 17.220 1.00 91.12 184 THR A CA 1
ATOM 1467 C C . THR A 1 184 ? -13.897 -3.817 15.699 1.00 91.12 184 THR A C 1
ATOM 1469 O O . THR A 1 184 ? -14.116 -2.759 15.119 1.00 91.12 184 THR A O 1
ATOM 1472 N N . THR A 1 185 ? -13.806 -4.971 15.042 1.00 89.56 185 THR A N 1
ATOM 1473 C CA . THR A 1 185 ? -14.103 -5.115 13.613 1.00 89.56 185 THR A CA 1
ATOM 1474 C C . THR A 1 185 ? -15.609 -5.098 13.341 1.00 89.56 185 THR A C 1
ATOM 1476 O O . THR A 1 185 ? -16.056 -4.494 12.367 1.00 89.56 185 THR A O 1
ATOM 1479 N N . ILE A 1 186 ? -16.397 -5.728 14.215 1.00 89.44 186 ILE A N 1
ATOM 1480 C CA . ILE A 1 186 ? -17.857 -5.843 14.096 1.00 89.44 186 ILE A CA 1
ATOM 1481 C C . ILE A 1 186 ? -18.553 -4.502 14.371 1.00 89.44 186 ILE A C 1
ATOM 1483 O O . ILE A 1 186 ? -19.485 -4.138 13.650 1.00 89.44 186 ILE A O 1
ATOM 1487 N N . ASP A 1 187 ? -18.108 -3.737 15.374 1.00 89.62 187 ASP A N 1
ATOM 1488 C CA . ASP A 1 187 ? -18.813 -2.513 15.789 1.00 89.62 187 ASP A CA 1
ATOM 1489 C C . ASP A 1 187 ? -18.963 -1.485 14.642 1.00 89.62 187 ASP A C 1
ATOM 1491 O O . ASP A 1 187 ? -20.081 -1.019 14.396 1.00 89.62 187 ASP A O 1
ATOM 1495 N N . PRO A 1 188 ? -17.908 -1.150 13.866 1.00 86.06 188 PRO A N 1
ATOM 1496 C CA . PRO A 1 188 ? -18.035 -0.257 12.720 1.00 86.06 188 PRO A CA 1
ATOM 1497 C C . PRO A 1 188 ? -18.919 -0.832 11.615 1.00 86.06 188 PRO A C 1
ATOM 1499 O O . PRO A 1 188 ? -19.646 -0.066 10.991 1.00 86.06 188 PRO A O 1
ATOM 1502 N N . LEU A 1 189 ? -18.896 -2.146 11.374 1.00 85.38 189 LEU A N 1
ATOM 1503 C CA . LEU A 1 189 ? -19.729 -2.781 10.346 1.00 85.38 189 LEU A CA 1
ATOM 1504 C C . LEU A 1 189 ? -21.228 -2.658 10.663 1.00 85.38 189 LEU A C 1
ATOM 1506 O O . LEU A 1 189 ? -22.032 -2.501 9.747 1.00 85.38 189 LEU A O 1
ATOM 1510 N N . ASN A 1 190 ? -21.595 -2.636 1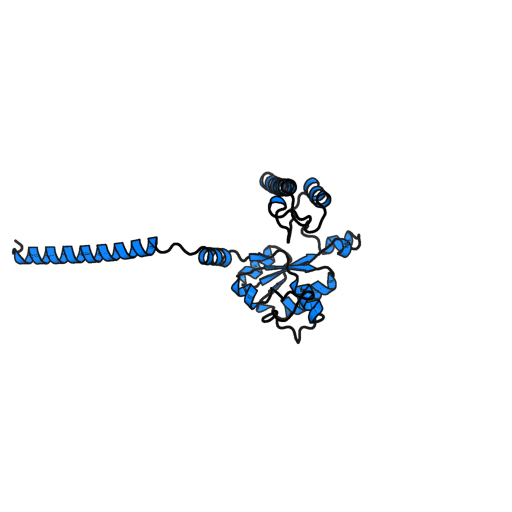1.947 1.00 83.81 190 ASN A N 1
ATOM 1511 C CA . ASN A 1 190 ? -22.981 -2.467 12.390 1.00 83.81 190 ASN A CA 1
ATOM 1512 C C . ASN A 1 190 ? -23.465 -1.007 12.392 1.00 83.81 190 ASN A C 1
ATOM 1514 O O . ASN A 1 190 ? -24.665 -0.755 12.291 1.00 83.81 190 ASN A O 1
ATOM 1518 N N . ILE A 1 191 ? -22.558 -0.037 12.546 1.00 82.19 191 ILE A N 1
ATOM 1519 C CA . ILE A 1 191 ? -22.914 1.377 12.777 1.00 82.19 191 ILE A CA 1
ATOM 1520 C C . ILE A 1 191 ? -22.668 2.246 11.532 1.00 82.19 191 ILE A C 1
ATOM 1522 O O . ILE A 1 191 ? -23.316 3.278 11.338 1.00 82.19 191 ILE A O 1
ATOM 1526 N N . ARG A 1 192 ? -21.712 1.873 10.678 1.00 69.81 192 ARG A N 1
ATOM 1527 C CA . ARG A 1 192 ? -21.173 2.741 9.625 1.00 69.81 192 ARG A CA 1
ATOM 1528 C C . ARG A 1 192 ? -21.751 2.422 8.247 1.00 69.81 192 ARG A C 1
ATOM 1530 O O . ARG A 1 192 ? -21.819 1.271 7.837 1.00 69.81 192 ARG A O 1
ATOM 1537 N N . GLN A 1 193 ? -22.056 3.471 7.475 1.00 66.88 193 GLN A N 1
ATOM 1538 C CA . GLN A 1 193 ? -22.494 3.338 6.076 1.00 66.88 193 GLN A CA 1
ATOM 1539 C C . GLN A 1 193 ? -21.356 3.351 5.044 1.00 66.88 193 GLN A C 1
ATOM 1541 O O . GLN A 1 193 ? -21.530 2.843 3.940 1.00 66.88 193 GLN A O 1
ATOM 1546 N N . SER A 1 194 ? -20.198 3.942 5.355 1.00 73.25 194 SER A N 1
ATOM 1547 C CA . SER A 1 194 ? -19.082 3.993 4.404 1.00 73.25 194 SER A CA 1
ATOM 1548 C C . SER A 1 194 ? -18.218 2.719 4.454 1.00 73.25 194 SER A C 1
ATOM 1550 O O . SER A 1 194 ? -18.137 2.099 5.516 1.00 73.25 194 SER A O 1
ATOM 1552 N N . PRO A 1 195 ? -17.535 2.363 3.346 1.00 77.25 195 PRO A N 1
ATOM 1553 C CA . PRO A 1 195 ? -16.691 1.172 3.279 1.00 77.25 195 PRO A CA 1
ATOM 1554 C C . PRO A 1 195 ? -15.572 1.164 4.324 1.00 77.25 195 PRO A C 1
ATOM 1556 O O . PRO A 1 195 ? -15.040 2.219 4.696 1.00 77.25 195 PRO A O 1
ATOM 1559 N N . VAL A 1 196 ? -15.217 -0.046 4.746 1.00 88.44 196 VAL A N 1
ATOM 1560 C CA . VAL A 1 196 ? -14.023 -0.368 5.532 1.00 88.44 196 VAL A CA 1
ATOM 1561 C C . VAL A 1 196 ? -13.065 -1.194 4.677 1.00 88.44 196 VAL A C 1
ATOM 1563 O O . VAL A 1 196 ? -13.477 -1.779 3.674 1.00 88.44 196 VAL A O 1
ATOM 1566 N N . ILE A 1 197 ? -11.797 -1.253 5.070 1.00 91.00 197 ILE A N 1
ATOM 1567 C CA . ILE A 1 197 ? -10.795 -2.118 4.443 1.00 91.00 197 ILE A CA 1
ATOM 1568 C C . ILE A 1 197 ? -10.054 -2.941 5.493 1.00 91.00 197 ILE A C 1
ATOM 1570 O O . ILE A 1 197 ? -10.003 -2.577 6.666 1.00 91.00 197 ILE A O 1
ATOM 1574 N N . PHE A 1 198 ? -9.427 -4.020 5.038 1.00 93.38 198 PHE A N 1
ATOM 1575 C CA . PHE A 1 198 ? -8.337 -4.683 5.742 1.00 93.38 198 PHE A CA 1
ATOM 1576 C C . PHE A 1 198 ? -7.103 -4.540 4.860 1.00 93.38 198 PHE A C 1
ATOM 1578 O O . PHE A 1 198 ? -6.975 -5.247 3.863 1.00 93.38 198 PHE A O 1
ATOM 1585 N N . SER A 1 199 ? -6.235 -3.576 5.168 1.00 93.25 199 SER A N 1
ATOM 1586 C CA . SER A 1 199 ? -5.049 -3.301 4.351 1.00 93.25 199 SER A CA 1
ATOM 1587 C C . SER A 1 199 ? -4.078 -4.482 4.245 1.00 93.25 199 SER A C 1
ATOM 1589 O O . SER A 1 199 ? -3.419 -4.617 3.217 1.00 93.25 199 SER A O 1
ATOM 1591 N N . HIS A 1 200 ? -3.984 -5.327 5.282 1.00 94.88 200 HIS A N 1
ATOM 1592 C CA . HIS A 1 200 ? -3.049 -6.461 5.331 1.00 94.88 200 HIS A CA 1
ATOM 1593 C C . HIS A 1 200 ? -3.487 -7.560 6.327 1.00 94.88 200 HIS A C 1
ATOM 1595 O O . HIS A 1 200 ? -2.790 -7.897 7.287 1.00 94.88 200 HIS A O 1
ATOM 1601 N N . SER A 1 201 ? -4.653 -8.158 6.096 1.00 95.62 201 SER A N 1
ATOM 1602 C CA . SER A 1 201 ? -5.097 -9.357 6.824 1.00 95.62 201 SER A CA 1
ATOM 1603 C C . SER A 1 201 ? -5.336 -10.524 5.868 1.00 95.62 201 SER A C 1
ATOM 1605 O O . SER A 1 201 ? -5.665 -10.318 4.702 1.00 95.62 201 SER A O 1
ATOM 1607 N N . ALA A 1 202 ? -5.188 -11.755 6.364 1.00 96.56 202 ALA A N 1
ATOM 1608 C CA . ALA A 1 202 ? -5.554 -12.969 5.632 1.00 96.56 202 ALA A CA 1
ATOM 1609 C C . ALA A 1 202 ? -6.839 -13.599 6.199 1.00 96.56 202 ALA A C 1
ATOM 1611 O O . ALA A 1 202 ? -7.406 -13.103 7.174 1.00 96.56 202 ALA A O 1
ATOM 1612 N N . ALA A 1 203 ? -7.300 -14.696 5.592 1.00 96.50 203 ALA A N 1
ATOM 1613 C CA . ALA A 1 203 ? -8.458 -15.453 6.064 1.00 96.50 203 ALA A CA 1
ATOM 1614 C C . ALA A 1 203 ? -8.087 -16.364 7.244 1.00 96.50 203 ALA A C 1
ATOM 1616 O O . ALA A 1 203 ? -7.111 -17.121 7.184 1.00 96.50 203 ALA A O 1
ATOM 1617 N N . TYR A 1 204 ? -8.876 -16.310 8.315 1.00 96.19 204 TYR A N 1
ATOM 1618 C CA . TYR A 1 204 ? -8.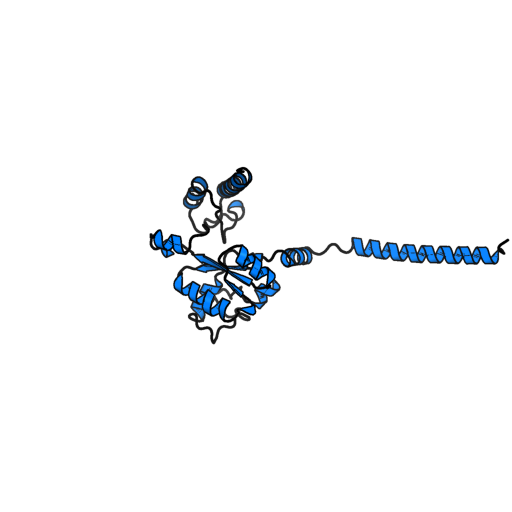642 -17.087 9.534 1.00 96.19 204 TYR A CA 1
ATOM 1619 C C . TYR A 1 204 ? -8.806 -18.594 9.306 1.00 96.19 204 TYR A C 1
ATOM 1621 O O . TYR A 1 204 ? -8.041 -19.391 9.844 1.00 96.19 204 TYR A O 1
ATOM 1629 N N . SER A 1 205 ? -9.751 -18.988 8.452 1.00 97.06 205 SER A N 1
ATOM 1630 C CA . SER A 1 205 ? -9.997 -20.382 8.064 1.00 97.06 205 SER A CA 1
ATOM 1631 C C . SER A 1 205 ? -8.812 -21.039 7.341 1.00 97.06 205 SER A C 1
ATOM 1633 O O . SER A 1 205 ? -8.643 -22.254 7.432 1.00 97.06 205 SER A O 1
ATOM 1635 N N . LEU A 1 206 ? -7.951 -20.254 6.676 1.00 96.88 206 LEU A N 1
ATOM 1636 C CA . LEU A 1 206 ? -6.724 -20.750 6.033 1.00 96.88 206 LEU A CA 1
ATOM 1637 C C . LEU A 1 206 ? -5.542 -20.842 7.002 1.00 96.88 206 LEU A C 1
ATOM 1639 O O . LEU A 1 206 ? -4.715 -21.746 6.899 1.00 96.88 206 LEU A O 1
ATOM 1643 N N . CYS A 1 207 ? -5.439 -19.889 7.926 1.00 96.75 207 CYS A N 1
ATOM 1644 C CA . CYS A 1 207 ? -4.408 -19.864 8.952 1.00 96.75 207 CYS A CA 1
ATOM 1645 C C . CYS A 1 207 ? -5.006 -19.297 10.237 1.00 96.75 207 CYS A C 1
ATOM 1647 O O . CYS A 1 207 ? -5.320 -18.106 10.314 1.00 96.75 207 CYS A O 1
ATOM 1649 N N . ASN A 1 208 ? -5.146 -20.160 11.244 1.00 95.81 208 ASN A N 1
ATOM 1650 C CA . ASN A 1 208 ? -5.719 -19.817 12.539 1.00 95.81 208 ASN A CA 1
ATOM 1651 C C . ASN A 1 208 ? -4.743 -18.936 13.336 1.00 95.81 208 ASN A C 1
ATOM 1653 O O . ASN A 1 208 ? -3.985 -19.404 14.186 1.00 95.81 208 ASN A O 1
ATOM 1657 N N . HIS A 1 209 ? -4.751 -17.647 13.020 1.00 95.62 209 HIS A N 1
ATOM 1658 C CA . HIS A 1 209 ? -3.956 -16.624 13.673 1.00 95.62 209 HIS A CA 1
ATOM 1659 C C . HIS A 1 209 ? -4.846 -15.419 13.977 1.00 95.62 209 HIS A C 1
ATOM 1661 O O . HIS A 1 209 ? -5.640 -14.999 13.140 1.00 95.62 209 HIS A O 1
ATOM 1667 N N . THR A 1 210 ? -4.694 -14.807 15.151 1.00 93.38 210 THR A N 1
ATOM 1668 C CA . THR A 1 210 ? -5.565 -13.710 15.624 1.00 93.38 210 THR A CA 1
ATOM 1669 C C . THR A 1 210 ? -5.509 -12.437 14.770 1.00 93.38 210 THR A C 1
ATOM 1671 O O . THR A 1 210 ? -6.376 -11.582 14.889 1.00 93.38 210 THR A O 1
ATOM 1674 N N . ARG A 1 211 ? -4.509 -12.307 13.889 1.00 94.50 211 ARG A N 1
ATOM 1675 C CA . ARG A 1 211 ? -4.397 -11.213 12.896 1.00 94.50 211 ARG A CA 1
ATOM 1676 C C . ARG A 1 211 ? -5.249 -11.416 11.640 1.00 94.50 211 ARG A C 1
ATOM 1678 O O . ARG A 1 211 ? -5.346 -10.487 10.834 1.00 94.50 211 ARG A O 1
ATOM 1685 N N . ASN A 1 212 ? -5.818 -12.606 11.472 1.00 96.31 212 ASN A N 1
ATOM 1686 C CA . ASN A 1 212 ? -6.621 -12.974 10.316 1.00 96.31 212 ASN A CA 1
ATOM 1687 C C . ASN A 1 212 ? -8.112 -12.782 10.599 1.00 96.31 212 ASN A C 1
ATOM 1689 O O . ASN A 1 212 ? -8.561 -12.884 11.741 1.00 96.31 212 ASN A O 1
ATOM 1693 N N . VAL A 1 213 ? -8.862 -12.494 9.539 1.00 95.69 213 VAL A N 1
ATOM 1694 C CA . VAL A 1 213 ? -10.285 -12.151 9.593 1.00 95.69 213 VAL A CA 1
ATOM 1695 C C . VAL A 1 213 ? -11.119 -13.424 9.646 1.00 95.69 213 VAL A C 1
ATOM 1697 O O . VAL A 1 213 ? -10.907 -14.332 8.839 1.00 95.69 213 VAL A O 1
ATOM 1700 N N . GLN A 1 214 ? -12.042 -13.493 10.602 1.00 94.88 214 GLN A N 1
ATOM 1701 C CA . GLN A 1 214 ? -12.985 -14.600 10.742 1.00 94.88 214 GLN A CA 1
ATOM 1702 C C . GLN A 1 214 ? -14.030 -14.589 9.613 1.00 94.88 214 GLN A C 1
ATOM 1704 O O . GLN A 1 214 ? -14.353 -13.537 9.062 1.00 94.88 214 GLN A O 1
ATOM 1709 N N . ASP A 1 215 ? -14.546 -15.767 9.257 1.00 94.75 215 ASP A N 1
ATOM 1710 C CA . ASP A 1 215 ? -15.455 -15.917 8.113 1.00 94.75 215 ASP A CA 1
ATOM 1711 C C . ASP A 1 215 ? -16.788 -15.163 8.324 1.00 94.75 215 ASP A C 1
ATOM 1713 O O . ASP A 1 215 ? -17.292 -14.537 7.396 1.00 94.75 215 ASP A O 1
ATOM 1717 N N . ASP A 1 216 ? -17.306 -15.121 9.555 1.00 93.12 216 ASP A N 1
ATOM 1718 C CA . ASP A 1 216 ? -18.502 -14.349 9.933 1.00 93.12 216 ASP A CA 1
ATOM 1719 C C . ASP A 1 216 ? -18.317 -12.835 9.726 1.00 93.12 216 ASP A C 1
ATOM 1721 O O . ASP A 1 216 ? -19.214 -12.132 9.259 1.00 93.12 216 ASP A O 1
ATOM 1725 N N . VAL A 1 217 ? -17.122 -12.317 10.001 1.00 92.50 217 VAL A N 1
ATOM 1726 C CA . VAL A 1 217 ? -16.762 -10.926 9.712 1.00 92.50 217 VAL A CA 1
ATOM 1727 C C . VAL A 1 217 ? -16.679 -10.674 8.205 1.00 92.50 217 VAL A C 1
ATOM 1729 O O . VAL A 1 217 ? -17.126 -9.623 7.739 1.00 92.50 217 VAL A O 1
ATOM 1732 N N . LEU A 1 218 ? -16.137 -11.614 7.424 1.00 92.25 218 LEU A N 1
ATOM 1733 C CA . LEU A 1 218 ? -16.102 -11.493 5.962 1.00 92.25 218 LEU A CA 1
ATOM 1734 C C . LEU A 1 218 ? -17.521 -11.425 5.375 1.00 92.25 218 LEU A C 1
ATOM 1736 O O . LEU A 1 218 ? -17.775 -10.610 4.484 1.00 92.25 218 LEU A O 1
ATOM 1740 N N . GLU A 1 219 ? -18.460 -12.208 5.908 1.00 91.19 219 GLU A N 1
ATOM 1741 C CA . GLU A 1 219 ? -19.877 -12.142 5.527 1.00 91.19 219 GLU A CA 1
ATOM 1742 C C . GLU A 1 219 ? -20.491 -10.763 5.816 1.00 91.19 219 GLU A C 1
ATOM 1744 O O . GLU A 1 219 ? -21.200 -10.215 4.966 1.00 91.19 219 GLU A O 1
ATOM 1749 N N . LEU A 1 220 ? -20.171 -10.149 6.962 1.00 88.62 220 LEU A N 1
ATOM 1750 C CA . LEU A 1 220 ? -20.628 -8.794 7.296 1.00 88.62 220 LEU A CA 1
ATOM 1751 C C . LEU A 1 220 ? -20.088 -7.733 6.325 1.00 88.62 220 LEU A C 1
ATOM 1753 O O . LEU A 1 220 ? -20.827 -6.829 5.926 1.00 88.62 220 LEU A O 1
ATOM 1757 N N . VAL A 1 221 ? -18.823 -7.844 5.909 1.00 88.38 221 VAL A N 1
ATOM 1758 C CA . VAL A 1 221 ? -18.216 -6.936 4.917 1.00 88.38 221 VAL A CA 1
ATOM 1759 C C . VAL A 1 221 ? -18.948 -7.035 3.578 1.00 88.38 221 VAL A C 1
ATOM 1761 O O . VAL A 1 221 ? -19.293 -6.011 2.982 1.00 88.38 221 VAL A O 1
ATOM 1764 N N . ILE A 1 222 ? -19.242 -8.257 3.123 1.00 86.88 222 ILE A N 1
ATOM 1765 C CA . ILE A 1 222 ? -19.998 -8.498 1.886 1.00 86.88 222 ILE A CA 1
ATOM 1766 C C . ILE A 1 222 ? -21.410 -7.916 2.003 1.00 86.88 222 ILE A C 1
ATOM 1768 O O . ILE A 1 222 ? -21.866 -7.207 1.103 1.00 86.88 222 ILE A O 1
ATOM 1772 N N . ALA A 1 223 ? -22.095 -8.169 3.120 1.00 84.56 223 ALA A N 1
ATOM 1773 C CA . ALA A 1 223 ? -23.441 -7.660 3.359 1.00 84.56 223 ALA A CA 1
ATOM 1774 C C . ALA A 1 223 ? -23.492 -6.124 3.319 1.00 84.56 223 ALA A C 1
ATOM 1776 O O . ALA A 1 223 ? -24.412 -5.558 2.723 1.00 84.56 223 ALA A O 1
ATOM 1777 N N . GLN A 1 224 ? -22.496 -5.443 3.895 1.00 81.38 224 GLN A N 1
ATOM 1778 C CA . GLN A 1 224 ? -22.400 -3.983 3.854 1.00 81.38 224 GLN A CA 1
ATOM 1779 C C . GLN A 1 224 ? -22.259 -3.460 2.415 1.00 81.38 224 GLN A C 1
ATOM 1781 O O . GLN A 1 224 ? -22.885 -2.461 2.056 1.00 81.38 224 GLN A O 1
ATOM 1786 N N . GLU A 1 225 ? -21.457 -4.123 1.581 1.00 78.69 225 GLU A N 1
ATOM 1787 C CA . GLU A 1 225 ? -21.238 -3.697 0.196 1.00 78.69 225 GLU A CA 1
ATOM 1788 C C . GLU A 1 225 ? -22.477 -3.915 -0.682 1.00 78.69 225 GLU A C 1
ATOM 1790 O O . GLU A 1 225 ? -22.861 -3.026 -1.448 1.00 78.69 225 GLU A O 1
ATOM 1795 N N . LEU A 1 226 ? -23.176 -5.038 -0.496 1.00 79.81 226 LEU A N 1
ATOM 1796 C CA . LEU A 1 226 ? -24.443 -5.321 -1.179 1.00 79.81 226 LEU A CA 1
ATOM 1797 C C . LEU A 1 226 ? -25.541 -4.313 -0.808 1.00 79.81 226 LEU A C 1
ATOM 1799 O O . LEU A 1 226 ? -26.319 -3.888 -1.661 1.00 79.81 226 LEU A O 1
ATOM 1803 N N . GLN A 1 227 ? -25.596 -3.869 0.450 1.00 72.38 227 GLN A N 1
ATOM 1804 C CA . GLN A 1 227 ? -26.562 -2.851 0.877 1.00 72.38 227 GLN A CA 1
ATOM 1805 C C . GLN A 1 227 ? -26.347 -1.489 0.199 1.00 72.38 227 GLN A C 1
ATOM 1807 O O . GLN A 1 227 ? -27.315 -0.744 0.026 1.00 72.38 227 GLN A O 1
ATOM 1812 N N . LYS A 1 228 ? -25.115 -1.153 -0.212 1.00 65.69 228 LYS A N 1
ATOM 1813 C CA . LYS A 1 228 ? -24.837 0.076 -0.977 1.00 65.69 228 LYS A CA 1
ATOM 1814 C C . LYS A 1 228 ? -25.302 -0.025 -2.423 1.00 65.69 228 LYS A C 1
ATOM 1816 O O . LYS A 1 228 ? -25.732 0.976 -2.977 1.00 65.69 228 LYS A O 1
ATOM 1821 N N . THR A 1 229 ? -25.233 -1.211 -3.027 1.00 59.34 229 THR A N 1
ATOM 1822 C CA . THR A 1 229 ? -25.646 -1.426 -4.425 1.00 59.34 229 THR A CA 1
ATOM 1823 C C . THR A 1 229 ? -27.166 -1.461 -4.596 1.00 59.34 229 THR A C 1
ATOM 1825 O O . THR A 1 229 ? -27.660 -1.252 -5.700 1.00 59.34 229 THR A O 1
ATOM 1828 N N . ILE A 1 230 ? -27.909 -1.728 -3.516 1.00 57.62 230 ILE A N 1
ATOM 1829 C CA . ILE A 1 230 ? -29.375 -1.872 -3.524 1.00 57.62 230 ILE A CA 1
ATOM 1830 C C . ILE A 1 230 ? -30.095 -0.561 -3.146 1.00 57.62 230 ILE A C 1
ATOM 1832 O O . ILE A 1 230 ? -31.281 -0.410 -3.441 1.00 57.62 230 ILE A O 1
ATOM 1836 N N . LYS A 1 231 ? -29.412 0.411 -2.526 1.00 45.50 231 LYS A N 1
ATOM 1837 C CA . LYS A 1 231 ? -30.000 1.734 -2.260 1.00 45.50 231 LYS A CA 1
ATOM 1838 C C . LYS A 1 231 ? -29.878 2.629 -3.510 1.00 45.50 231 LYS A C 1
ATOM 1840 O O . LYS A 1 231 ? -28.751 2.820 -3.962 1.00 45.50 231 LYS A O 1
ATOM 1845 N N . PRO A 1 232 ? -31.001 3.129 -4.068 1.00 44.16 232 PRO A N 1
ATOM 1846 C CA . PRO A 1 232 ? -31.006 4.008 -5.240 1.00 44.16 232 PRO A CA 1
ATOM 1847 C C . PRO A 1 232 ? -30.373 5.375 -4.963 1.00 44.16 232 PRO A C 1
ATOM 1849 O O . PRO A 1 232 ? -30.407 5.824 -3.792 1.00 44.16 232 PRO A O 1
#